Protein AF-A0AAI9EE87-F1 (afdb_monomer_lite)

Secondary structure (DSSP, 8-state):
---EEEEE-SSS-EEEEE--S-THHHH-HHHHTTTT------TTHHHHS-EEEEEE-TT--SSTHHHH--HHHHHHHHHHHHHHHHHHHHHHHHHHHHHHHHHHTS-HHHHHHTTTSHHHHHHHHHTSS----TTT-TTHHHHHHHHHHHHHHHHHHT-TT----HHHHHHHHHHHHHHHHHHHHHHHHHHHHHHHHHHHHTTHHHHHHHHHHHHHHHHHHHHHHHHHHHHHHHHHHHHHHHHHHHHHHHHTTT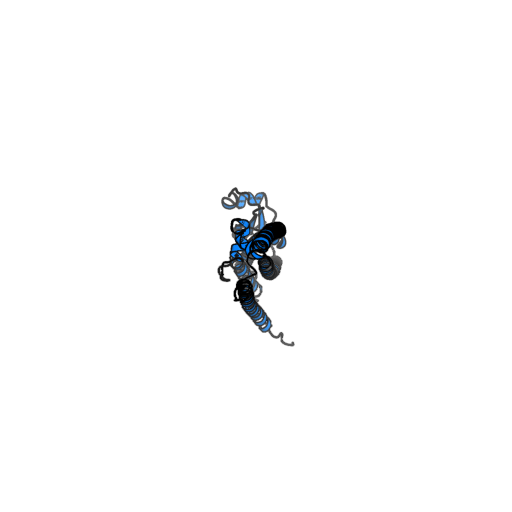TTS-----------------HHHHHHHHHHHHHHHHHHHHHHHHHHHHHHHHHTT-------

Radius of gyration: 35.98 Å; chains: 1; bounding box: 96×26×119 Å

Structure (mmCIF, N/CA/C/O backbone):
data_AF-A0AAI9EE87-F1
#
_entry.id   AF-A0AAI9EE87-F1
#
loop_
_atom_site.group_PDB
_atom_site.id
_atom_site.type_symbol
_atom_site.label_atom_id
_atom_site.label_alt_id
_atom_site.label_comp_id
_atom_site.label_asym_id
_atom_site.label_entity_id
_atom_site.label_seq_id
_atom_site.pdbx_PDB_ins_code
_atom_site.Cartn_x
_atom_site.Cartn_y
_atom_site.Cartn_z
_atom_site.occupancy
_atom_site.B_iso_or_equiv
_atom_site.auth_seq_id
_atom_site.auth_comp_id
_atom_site.auth_asym_id
_atom_site.auth_atom_id
_atom_site.pdbx_PDB_model_num
ATOM 1 N N . MET A 1 1 ? -14.639 2.680 -6.208 1.00 59.41 1 MET A N 1
ATOM 2 C C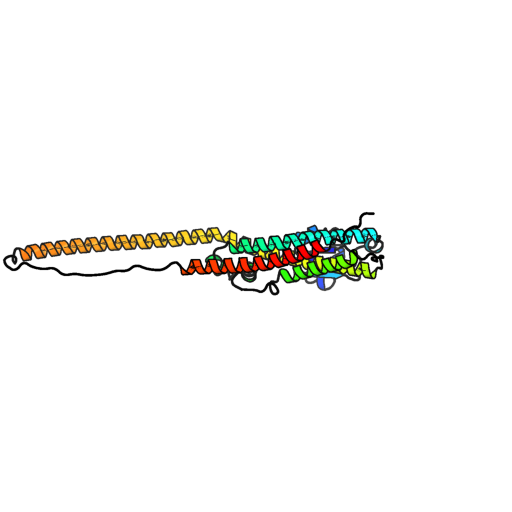A . MET A 1 1 ? -13.329 2.635 -5.518 1.00 59.41 1 MET A CA 1
ATOM 3 C C . MET A 1 1 ? -12.461 1.837 -6.434 1.00 59.41 1 MET A C 1
ATOM 5 O O . MET A 1 1 ? -12.618 0.624 -6.511 1.00 59.41 1 MET A O 1
ATOM 9 N N . ASP A 1 2 ? -11.734 2.569 -7.250 1.00 74.19 2 ASP A N 1
ATOM 10 C CA . ASP A 1 2 ? -11.667 2.199 -8.653 1.00 74.19 2 ASP A CA 1
ATOM 11 C C . ASP A 1 2 ? -10.440 1.317 -8.829 1.00 74.19 2 ASP A C 1
ATOM 13 O O . ASP A 1 2 ? -9.387 1.578 -8.243 1.00 74.19 2 ASP A O 1
ATOM 17 N N . SER A 1 3 ? -10.637 0.183 -9.491 1.00 84.00 3 SER A N 1
ATOM 18 C CA . SER A 1 3 ? -9.599 -0.826 -9.629 1.00 84.00 3 SER A CA 1
ATOM 19 C C . SER A 1 3 ? -8.769 -0.502 -10.865 1.00 84.00 3 SER A C 1
ATOM 21 O O . SER A 1 3 ? -9.293 -0.013 -11.864 1.00 84.00 3 SER A O 1
ATOM 23 N N . TYR A 1 4 ? -7.465 -0.751 -10.786 1.00 88.56 4 TYR A N 1
ATOM 24 C CA . TYR A 1 4 ? -6.513 -0.402 -11.834 1.00 88.56 4 TYR A CA 1
ATOM 25 C C . TYR A 1 4 ? -5.553 -1.564 -12.103 1.00 88.56 4 TYR A C 1
ATOM 27 O O . TYR A 1 4 ? -5.061 -2.212 -11.174 1.00 88.56 4 TYR A O 1
ATOM 35 N N . ALA A 1 5 ? -5.221 -1.786 -13.371 1.00 89.69 5 ALA A N 1
ATOM 36 C CA . ALA A 1 5 ? -4.143 -2.665 -13.797 1.00 89.69 5 ALA A CA 1
ATOM 37 C C . ALA A 1 5 ? -2.897 -1.833 -14.115 1.00 89.69 5 ALA A C 1
ATOM 39 O O . ALA A 1 5 ? -2.945 -0.885 -14.899 1.00 89.69 5 ALA A O 1
ATOM 40 N N . LEU A 1 6 ? -1.758 -2.221 -13.542 1.00 91.44 6 LEU A N 1
ATOM 41 C CA . LEU A 1 6 ? -0.460 -1.760 -14.019 1.00 91.44 6 LEU A CA 1
ATOM 42 C C . LEU A 1 6 ? -0.081 -2.575 -15.259 1.00 91.44 6 LEU A C 1
ATOM 44 O O . LEU A 1 6 ? 0.056 -3.794 -15.155 1.00 91.44 6 LEU A O 1
ATOM 48 N N . VAL A 1 7 ? 0.184 -1.924 -16.390 1.00 90.69 7 VAL A N 1
ATOM 49 C CA . VAL A 1 7 ? 0.753 -2.573 -17.579 1.00 90.69 7 VAL A CA 1
ATOM 50 C C . VAL A 1 7 ? 2.173 -2.058 -17.803 1.00 90.69 7 VAL A C 1
ATOM 52 O O . VAL A 1 7 ? 2.382 -0.871 -18.044 1.00 90.69 7 VAL A O 1
ATOM 55 N N . THR A 1 8 ? 3.174 -2.939 -17.705 1.00 91.19 8 THR A N 1
ATOM 56 C CA . THR A 1 8 ? 4.592 -2.583 -17.908 1.00 91.19 8 THR A CA 1
ATOM 57 C C . THR A 1 8 ? 5.157 -3.203 -19.177 1.00 91.19 8 THR A C 1
ATOM 59 O O . THR A 1 8 ? 5.019 -4.410 -19.383 1.00 91.19 8 THR A O 1
ATOM 62 N N . TYR A 1 9 ? 5.865 -2.397 -19.963 1.00 88.69 9 TYR A N 1
ATOM 63 C CA . TYR A 1 9 ? 6.490 -2.786 -21.228 1.00 88.69 9 TYR A CA 1
ATOM 64 C C . TYR A 1 9 ? 7.897 -3.386 -21.044 1.00 88.69 9 TYR A C 1
ATOM 66 O O . TYR A 1 9 ? 8.428 -3.464 -19.932 1.00 88.69 9 TYR A O 1
ATOM 74 N N . ARG A 1 10 ? 8.547 -3.742 -22.159 1.00 87.31 10 ARG A N 1
ATOM 75 C CA . ARG A 1 10 ? 9.971 -4.127 -22.235 1.00 87.31 10 ARG A CA 1
ATOM 76 C C . ARG A 1 10 ? 10.945 -3.020 -21.793 1.00 87.31 10 ARG A C 1
ATOM 78 O O . ARG A 1 10 ? 12.084 -3.294 -21.421 1.00 87.31 10 ARG A O 1
ATOM 85 N N . CYS A 1 11 ? 10.504 -1.767 -21.853 1.00 87.81 11 CYS A N 1
ATOM 86 C CA . CYS A 1 11 ? 11.250 -0.546 -21.537 1.00 87.81 11 CYS A CA 1
ATOM 87 C C . CYS A 1 11 ? 10.831 0.073 -20.186 1.00 87.81 11 CYS A C 1
ATOM 89 O O . CYS A 1 11 ? 9.986 -0.454 -19.464 1.00 87.81 11 CYS A O 1
ATOM 91 N N . SER A 1 12 ? 11.430 1.214 -19.822 1.00 86.56 12 SER A N 1
ATOM 92 C CA . SER A 1 12 ? 11.183 1.906 -18.545 1.00 86.56 12 SER A CA 1
ATOM 93 C C . SER A 1 12 ? 9.813 2.586 -18.420 1.00 86.56 12 SER A C 1
ATOM 95 O O . SER A 1 12 ? 9.537 3.172 -17.371 1.00 86.56 12 SER A O 1
ATOM 97 N N . HIS A 1 13 ? 8.970 2.526 -19.448 1.00 88.38 13 HIS A N 1
ATOM 98 C CA . HIS A 1 13 ? 7.619 3.089 -19.461 1.00 88.38 13 HIS A CA 1
ATOM 99 C C . HIS A 1 13 ? 6.562 2.063 -19.021 1.00 88.38 13 HIS A C 1
ATOM 101 O O . HIS A 1 13 ? 6.804 0.852 -19.013 1.00 88.38 13 HIS A O 1
ATOM 107 N N . PHE A 1 14 ? 5.394 2.562 -18.634 1.00 90.44 14 PHE A N 1
ATOM 108 C CA . PHE A 1 14 ? 4.240 1.790 -18.183 1.00 90.44 14 PHE A CA 1
ATOM 109 C C . PHE A 1 14 ? 2.975 2.638 -18.340 1.00 90.44 14 PHE A C 1
ATOM 111 O O . PHE A 1 14 ? 3.072 3.845 -18.546 1.00 90.44 14 PHE A O 1
ATOM 118 N N . VAL A 1 15 ? 1.809 2.011 -18.213 1.00 90.50 15 VAL A N 1
ATOM 119 C CA . VAL A 1 15 ? 0.517 2.701 -18.150 1.00 90.50 15 VAL A CA 1
ATOM 120 C C . VAL A 1 15 ? -0.347 2.096 -17.042 1.00 90.50 15 VAL A C 1
ATOM 122 O O . VAL A 1 15 ? -0.207 0.915 -16.708 1.00 90.50 15 VAL A O 1
ATOM 125 N N . ILE A 1 16 ? -1.204 2.914 -16.434 1.00 89.00 16 ILE A N 1
ATOM 126 C CA . ILE A 1 16 ? -2.189 2.494 -15.433 1.00 89.00 16 ILE A CA 1
ATOM 127 C C . ILE A 1 16 ? -3.579 2.566 -16.070 1.00 89.00 16 ILE A C 1
ATOM 129 O O . ILE A 1 16 ? -4.102 3.651 -16.314 1.00 89.00 16 ILE A O 1
ATOM 133 N N . VAL A 1 17 ? -4.175 1.403 -16.325 1.00 87.31 17 VAL A N 1
ATOM 134 C CA . VAL A 1 17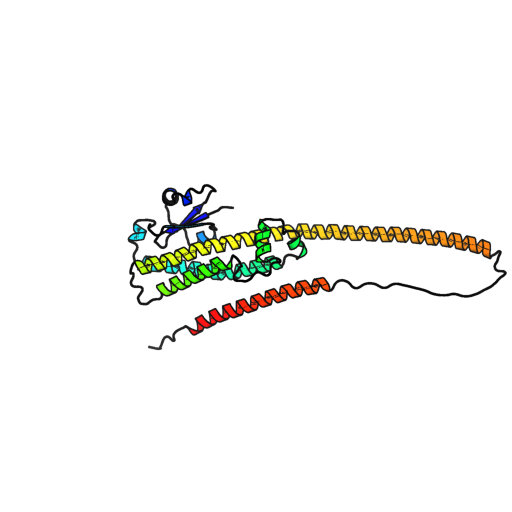 ? -5.471 1.271 -17.009 1.00 87.31 17 VAL A CA 1
ATOM 135 C C . VAL A 1 17 ? -6.565 0.982 -15.973 1.00 87.31 17 VAL A C 1
ATOM 137 O O . VAL A 1 17 ? -6.340 0.128 -15.110 1.00 87.31 17 VAL A O 1
ATOM 140 N N . PRO A 1 18 ? -7.736 1.646 -16.008 1.00 86.62 18 PRO A N 1
ATOM 141 C CA . PRO A 1 18 ? -8.886 1.241 -15.202 1.00 86.62 18 PRO A CA 1
ATOM 142 C C . PRO A 1 18 ? -9.297 -0.202 -15.521 1.00 86.62 18 PRO A C 1
ATOM 144 O O . PRO A 1 18 ? -9.370 -0.591 -16.683 1.00 86.62 18 PRO A O 1
ATOM 147 N N . THR A 1 19 ? -9.576 -1.001 -14.495 1.00 81.69 19 THR A N 1
ATOM 148 C CA . THR A 1 19 ? -10.235 -2.301 -14.655 1.00 81.69 19 THR A CA 1
ATOM 149 C C . THR A 1 19 ? -11.693 -2.146 -14.241 1.00 81.69 19 THR A C 1
ATOM 151 O O . THR A 1 19 ? -11.999 -2.164 -13.043 1.00 81.69 19 THR A O 1
ATOM 154 N N . ASP A 1 20 ? -12.580 -2.028 -15.221 1.00 69.94 20 ASP A N 1
ATOM 155 C CA . ASP A 1 20 ? -13.967 -2.451 -15.037 1.00 69.94 20 ASP A CA 1
ATOM 156 C C . ASP A 1 20 ? -14.007 -3.984 -14.845 1.00 69.94 20 ASP A C 1
ATOM 158 O O . ASP A 1 20 ? -13.036 -4.676 -15.163 1.00 69.94 20 ASP A O 1
ATOM 162 N N . ASP A 1 21 ? -15.107 -4.536 -14.320 1.00 53.53 21 ASP A N 1
ATOM 163 C CA . ASP A 1 21 ? -15.211 -5.972 -13.974 1.00 53.53 21 ASP A CA 1
ATOM 164 C C . ASP A 1 21 ? -15.135 -6.933 -15.192 1.00 53.53 21 ASP A C 1
ATOM 166 O O . ASP A 1 21 ? -15.037 -8.153 -15.030 1.00 53.53 21 ASP A O 1
ATOM 170 N N . ASP A 1 22 ? -15.133 -6.406 -16.421 1.00 54.62 22 ASP A N 1
ATOM 171 C CA . ASP A 1 22 ? -14.925 -7.175 -17.649 1.00 54.62 22 ASP A CA 1
ATOM 172 C C . ASP A 1 22 ? -13.447 -7.581 -17.829 1.00 54.62 22 ASP A C 1
ATOM 174 O O . ASP A 1 22 ? -12.586 -6.760 -18.149 1.00 54.62 22 ASP A O 1
ATOM 178 N N . ASN A 1 23 ? -13.160 -8.887 -17.766 1.00 57.72 23 ASN A N 1
ATOM 179 C CA . ASN A 1 23 ? -11.816 -9.491 -17.889 1.00 57.72 23 ASN A CA 1
ATOM 180 C C . ASN A 1 23 ? -11.088 -9.294 -19.247 1.00 57.72 23 ASN A C 1
ATOM 182 O O . ASN A 1 23 ? -10.052 -9.916 -19.488 1.00 57.72 23 ASN A O 1
ATOM 186 N N . LYS A 1 24 ? -11.564 -8.403 -20.124 1.00 63.38 24 LYS A N 1
ATOM 187 C CA . LYS A 1 24 ? -11.024 -8.107 -21.468 1.00 63.38 24 LYS A CA 1
ATOM 188 C C . LYS A 1 24 ? -9.520 -7.773 -21.461 1.00 63.38 24 LYS A C 1
ATOM 190 O O . LYS A 1 24 ? -8.811 -8.102 -22.410 1.00 63.38 24 LYS A O 1
ATOM 195 N N . LEU A 1 25 ? -9.020 -7.178 -20.370 1.00 66.62 25 LEU A N 1
ATOM 196 C CA . LEU A 1 25 ? -7.592 -6.894 -20.140 1.00 66.62 25 LEU A CA 1
ATOM 197 C C . LEU A 1 25 ? -6.700 -8.142 -20.041 1.00 66.62 25 LEU A C 1
ATOM 199 O O . LEU A 1 25 ? -5.500 -8.028 -20.273 1.00 66.62 25 LEU A O 1
ATOM 203 N N . LEU A 1 26 ? -7.256 -9.308 -19.702 1.00 65.31 26 LEU A N 1
ATOM 204 C CA . LEU A 1 26 ? -6.528 -10.579 -19.630 1.00 65.31 26 LEU A CA 1
ATOM 205 C C . LEU A 1 26 ? -6.605 -11.372 -20.944 1.00 65.31 26 LEU A C 1
ATOM 207 O O . LEU A 1 26 ? -5.687 -12.132 -21.241 1.00 65.31 26 LEU A O 1
ATOM 211 N N . GLU A 1 27 ? -7.667 -11.184 -21.732 1.00 70.19 27 GLU A N 1
ATOM 212 C CA . GLU A 1 27 ? -7.870 -11.873 -23.015 1.00 70.19 27 GLU A CA 1
ATOM 213 C C . GLU A 1 27 ? -7.028 -11.270 -24.148 1.00 70.19 27 GLU A C 1
ATOM 215 O O . GLU A 1 27 ? -6.417 -12.006 -24.921 1.00 70.19 27 GLU A O 1
ATOM 220 N N . ASP A 1 28 ? -6.963 -9.936 -24.248 1.00 72.62 28 ASP A N 1
ATOM 221 C CA . ASP A 1 28 ? -6.045 -9.256 -25.169 1.00 72.62 28 ASP A CA 1
ATOM 222 C C . ASP A 1 28 ? -5.606 -7.875 -24.638 1.00 72.62 28 ASP A C 1
ATOM 224 O O . ASP A 1 28 ? -6.208 -6.845 -24.975 1.00 72.62 28 ASP A O 1
ATOM 228 N N . PRO A 1 29 ? -4.497 -7.818 -23.873 1.00 68.12 29 PRO A N 1
ATOM 229 C CA . PRO A 1 29 ? -3.900 -6.558 -23.439 1.00 68.12 29 PRO A CA 1
ATOM 230 C C . PRO A 1 29 ? -3.554 -5.613 -24.602 1.00 68.12 29 PRO A C 1
ATOM 232 O O . PRO A 1 29 ? -3.501 -4.399 -24.424 1.00 68.12 29 PRO A O 1
ATOM 235 N N . THR A 1 30 ? -3.283 -6.134 -25.804 1.00 69.12 30 THR A N 1
ATOM 236 C CA . THR A 1 30 ? -2.772 -5.336 -26.928 1.00 69.12 30 THR A CA 1
ATOM 237 C C . THR A 1 30 ? -3.854 -4.537 -27.648 1.00 69.12 30 THR A C 1
ATOM 239 O O . THR A 1 30 ? -3.520 -3.521 -28.266 1.00 69.12 30 THR A O 1
ATOM 242 N N . LYS A 1 31 ? -5.127 -4.951 -27.538 1.00 67.00 31 LYS A N 1
ATOM 243 C CA . LYS A 1 31 ? -6.287 -4.183 -28.020 1.00 67.00 31 LYS A CA 1
ATOM 244 C C . LYS A 1 31 ? -6.516 -2.934 -27.172 1.00 67.00 31 LYS A C 1
ATOM 246 O O . LYS A 1 31 ? -6.523 -1.841 -27.721 1.00 67.00 31 LYS A O 1
ATOM 251 N N . ILE A 1 32 ? -6.628 -3.090 -25.852 1.00 65.50 32 ILE A N 1
ATOM 252 C CA . ILE A 1 32 ? -6.977 -1.996 -24.923 1.00 65.50 32 ILE A CA 1
ATOM 253 C C . ILE A 1 32 ? -5.872 -0.925 -24.862 1.00 65.50 32 ILE A C 1
ATOM 255 O O . ILE A 1 32 ? -6.148 0.264 -24.730 1.00 65.50 32 ILE A O 1
ATOM 259 N N . LEU A 1 33 ? -4.611 -1.307 -25.083 1.00 67.06 33 LEU A N 1
ATOM 260 C CA . LEU A 1 33 ? -3.501 -0.358 -25.237 1.00 67.06 33 LEU A CA 1
ATOM 261 C C . LEU A 1 33 ? -3.545 0.506 -26.515 1.00 67.06 33 LEU A C 1
ATOM 263 O O . LEU A 1 33 ? -2.635 1.306 -26.725 1.00 67.06 33 LEU A O 1
ATOM 267 N N . LYS A 1 34 ? -4.554 0.365 -27.383 1.00 65.19 34 LYS A N 1
ATOM 268 C CA . LYS A 1 34 ? -4.826 1.360 -28.435 1.00 65.19 34 LYS A CA 1
ATOM 269 C C . LYS A 1 34 ? -5.558 2.583 -27.887 1.00 65.19 34 LYS A C 1
ATOM 271 O O . LYS A 1 34 ? -5.302 3.684 -28.356 1.00 65.19 34 LYS A O 1
ATOM 276 N N . ASP A 1 35 ? -6.415 2.380 -26.890 1.00 63.69 35 ASP A N 1
ATOM 277 C CA . ASP A 1 35 ? -7.251 3.427 -26.295 1.00 63.69 35 ASP A CA 1
ATOM 278 C C . ASP A 1 35 ? -6.502 4.157 -25.162 1.00 63.69 35 ASP A C 1
ATOM 280 O O . ASP A 1 35 ? -6.707 5.344 -24.925 1.00 63.69 35 ASP A O 1
ATOM 284 N N . TYR A 1 36 ? -5.558 3.459 -24.517 1.00 64.50 36 TYR A N 1
ATOM 285 C CA . TYR A 1 36 ? -4.628 3.984 -23.507 1.00 64.50 36 TYR A CA 1
ATOM 286 C C . TYR A 1 36 ? -3.187 4.032 -24.047 1.00 64.50 36 TYR A C 1
ATOM 288 O O . TYR A 1 36 ? -2.261 3.493 -23.439 1.00 64.50 36 TYR A O 1
ATOM 296 N N . SER A 1 37 ? -3.003 4.602 -25.243 1.00 57.44 37 SER A N 1
ATOM 297 C CA . SER A 1 37 ? -1.744 4.489 -25.991 1.00 57.44 37 SER A CA 1
ATOM 298 C C . SER A 1 37 ? -0.589 5.340 -25.456 1.00 57.44 37 SER A C 1
ATOM 300 O O . SER A 1 37 ? 0.564 4.989 -25.705 1.00 57.44 37 SER A O 1
ATOM 302 N N . SER A 1 38 ? -0.858 6.450 -24.756 1.00 65.06 38 SER A N 1
ATOM 303 C CA . SER A 1 38 ? 0.211 7.318 -24.251 1.00 65.06 38 SER A CA 1
ATOM 304 C C . SER A 1 38 ? 0.826 6.771 -22.961 1.00 65.06 38 SER A C 1
ATOM 306 O O . SER A 1 38 ? 0.154 6.237 -22.079 1.00 65.06 38 SER A O 1
ATOM 308 N N . CYS A 1 39 ? 2.150 6.875 -22.863 1.00 68.56 39 CYS A N 1
ATOM 309 C CA . CYS A 1 39 ? 2.937 6.312 -21.766 1.00 68.56 39 CYS A CA 1
ATOM 310 C C . CYS A 1 39 ? 3.372 7.376 -20.745 1.00 68.56 39 CYS A C 1
ATOM 312 O O . CYS A 1 39 ? 4.444 7.270 -20.145 1.00 68.56 39 CYS A O 1
ATOM 314 N N . ASP A 1 40 ? 2.530 8.393 -20.551 1.00 67.44 40 ASP A N 1
ATOM 315 C CA . ASP A 1 40 ? 2.830 9.604 -19.776 1.00 67.44 40 ASP A CA 1
ATOM 316 C C . ASP A 1 40 ? 2.849 9.385 -18.252 1.00 67.44 40 ASP A C 1
ATOM 318 O O . ASP A 1 40 ? 3.157 10.311 -17.501 1.00 67.44 40 ASP A O 1
ATOM 322 N N . ASN A 1 41 ? 2.511 8.181 -17.766 1.00 80.44 41 ASN A N 1
ATOM 323 C CA . ASN A 1 41 ? 2.385 7.939 -16.331 1.00 80.44 41 ASN A CA 1
ATOM 324 C C . ASN A 1 41 ? 3.722 8.079 -15.585 1.00 80.44 41 ASN A C 1
ATOM 326 O O . ASN A 1 41 ? 4.733 7.421 -15.854 1.00 80.44 41 ASN A O 1
ATOM 330 N N . THR A 1 42 ? 3.668 8.934 -14.573 1.00 84.12 42 THR A N 1
ATOM 331 C CA . THR A 1 42 ? 4.741 9.272 -13.645 1.00 84.12 42 THR A CA 1
ATOM 332 C C . THR A 1 42 ? 4.874 8.217 -12.546 1.00 84.12 42 THR A C 1
ATOM 334 O O . THR A 1 42 ? 3.988 7.391 -12.336 1.00 84.12 42 THR A O 1
ATOM 337 N N . VAL A 1 43 ? 5.982 8.222 -11.797 1.00 83.75 43 VAL A N 1
ATOM 338 C CA . VAL A 1 43 ? 6.131 7.314 -10.639 1.00 83.75 43 VAL A CA 1
ATOM 339 C C . VAL A 1 43 ? 5.108 7.660 -9.546 1.00 83.75 43 VAL A C 1
ATOM 341 O O . VAL A 1 43 ? 4.702 6.795 -8.777 1.00 83.75 43 VAL A O 1
ATOM 344 N N . GLU A 1 44 ? 4.654 8.906 -9.544 1.00 86.88 44 GLU A N 1
ATOM 345 C CA . GLU A 1 44 ? 3.663 9.502 -8.668 1.00 86.88 44 GLU A CA 1
ATOM 346 C C . GLU A 1 44 ? 2.242 8.972 -8.959 1.00 86.88 44 GLU A C 1
ATOM 348 O O . GLU A 1 44 ? 1.548 8.589 -8.016 1.00 86.88 44 GLU A O 1
ATOM 353 N N . ASP A 1 45 ? 1.854 8.794 -10.234 1.00 88.88 45 ASP A N 1
ATOM 354 C CA . ASP A 1 45 ? 0.585 8.145 -10.633 1.00 88.88 45 ASP A CA 1
ATOM 355 C C . ASP A 1 45 ? 0.381 6.780 -9.951 1.00 88.88 45 ASP A C 1
ATOM 357 O O . ASP A 1 45 ? -0.733 6.425 -9.565 1.00 88.88 45 ASP A O 1
ATOM 361 N N . LEU A 1 46 ? 1.462 6.010 -9.789 1.00 86.94 46 LEU A N 1
ATOM 362 C CA . LEU A 1 46 ? 1.452 4.676 -9.178 1.00 86.94 46 LEU A CA 1
ATOM 363 C C . LEU A 1 46 ? 1.188 4.711 -7.661 1.00 86.94 46 LEU A C 1
ATOM 365 O O . LEU A 1 46 ? 0.790 3.699 -7.081 1.00 86.94 46 LEU A O 1
ATOM 369 N N . PHE A 1 47 ? 1.404 5.857 -7.011 1.00 88.38 47 PHE A N 1
ATOM 370 C CA . PHE A 1 47 ? 1.065 6.073 -5.602 1.00 88.38 47 PHE A CA 1
ATOM 371 C C . PHE A 1 47 ? -0.377 6.572 -5.427 1.00 88.38 47 PHE A C 1
ATOM 373 O O . PHE A 1 47 ? -0.993 6.312 -4.393 1.00 88.38 47 PHE A O 1
ATOM 380 N N . GLU A 1 48 ? -0.921 7.260 -6.433 1.00 88.00 48 GLU A N 1
ATOM 381 C CA . GLU A 1 48 ? -2.290 7.787 -6.427 1.00 88.00 48 GLU A CA 1
ATOM 382 C C . GLU A 1 48 ? -3.334 6.750 -6.871 1.00 88.00 48 GLU A C 1
ATOM 384 O O . GLU A 1 48 ? -4.426 6.701 -6.303 1.00 88.00 48 GLU A O 1
ATOM 389 N N . LYS A 1 49 ? -2.999 5.899 -7.852 1.00 88.12 49 LYS A N 1
ATOM 390 C CA . LYS A 1 49 ? -3.897 4.916 -8.486 1.00 88.12 49 LYS A CA 1
ATOM 391 C C . LYS A 1 49 ? -3.516 3.489 -8.050 1.00 88.12 49 LYS A C 1
ATOM 393 O O . LYS A 1 49 ? -2.591 2.903 -8.616 1.00 88.12 49 LYS A O 1
ATOM 398 N N . PRO A 1 50 ? -4.178 2.902 -7.031 1.00 84.12 50 PRO A N 1
ATOM 399 C CA . PRO A 1 50 ? -3.727 1.654 -6.416 1.00 84.12 50 PRO A CA 1
ATOM 400 C C . PRO A 1 50 ? -4.053 0.465 -7.315 1.00 84.12 50 PRO A C 1
ATOM 402 O O . PRO A 1 50 ? -5.224 0.199 -7.589 1.00 84.12 50 PRO A O 1
ATOM 405 N N . THR A 1 51 ? -3.036 -0.275 -7.752 1.00 89.12 51 THR A N 1
ATOM 406 C CA . THR A 1 51 ? -3.251 -1.353 -8.721 1.00 89.12 51 THR A CA 1
ATOM 407 C C . THR A 1 51 ? -3.564 -2.696 -8.060 1.00 89.12 51 THR A C 1
ATOM 409 O O . THR A 1 51 ? -2.978 -3.100 -7.050 1.00 89.12 51 THR A O 1
ATOM 412 N N . THR A 1 52 ? -4.539 -3.399 -8.632 1.00 86.31 52 THR A N 1
ATOM 413 C CA . THR A 1 52 ? -4.967 -4.746 -8.228 1.00 86.31 52 THR A CA 1
ATOM 414 C C . THR A 1 52 ? -4.253 -5.826 -9.038 1.00 86.31 52 THR A C 1
ATOM 416 O O . THR A 1 52 ? -3.995 -6.907 -8.510 1.00 86.31 52 THR A O 1
ATOM 419 N N . GLN A 1 53 ? -3.882 -5.518 -10.285 1.00 88.12 53 GLN A N 1
ATOM 420 C CA . GLN A 1 53 ? -3.214 -6.423 -11.224 1.00 88.12 53 GLN A CA 1
ATOM 421 C C . GLN A 1 53 ? -1.903 -5.824 -11.763 1.00 88.12 53 GLN A C 1
ATOM 423 O O . GLN A 1 53 ? -1.744 -4.602 -11.836 1.00 88.12 53 GLN A O 1
ATOM 428 N N . HIS A 1 54 ? -0.971 -6.689 -12.182 1.00 90.38 54 HIS A N 1
ATOM 429 C CA . HIS A 1 54 ? 0.253 -6.307 -12.899 1.00 90.38 54 HIS A CA 1
ATOM 430 C C . HIS A 1 54 ? 0.445 -7.193 -14.134 1.00 90.38 54 HIS A C 1
ATOM 432 O O . HIS A 1 54 ? 0.744 -8.379 -14.016 1.00 90.38 54 HIS A O 1
ATOM 438 N N . ILE A 1 55 ? 0.296 -6.596 -15.315 1.00 89.69 55 ILE A N 1
ATOM 439 C CA . ILE A 1 55 ? 0.478 -7.227 -16.623 1.00 89.69 55 ILE A CA 1
ATOM 440 C C . ILE A 1 55 ? 1.875 -6.859 -17.148 1.00 89.69 55 ILE A C 1
ATOM 442 O O . ILE A 1 55 ? 2.239 -5.681 -17.219 1.00 89.69 55 ILE A O 1
ATOM 446 N N . LYS A 1 56 ? 2.676 -7.866 -17.518 1.00 89.56 56 LYS A N 1
ATOM 447 C CA . LYS A 1 56 ? 4.020 -7.690 -18.093 1.00 89.56 56 LYS A CA 1
ATOM 448 C C . LYS A 1 56 ? 3.986 -7.967 -19.598 1.00 89.56 56 LYS A C 1
ATOM 450 O O . LYS A 1 56 ? 3.778 -9.105 -19.999 1.00 89.56 56 LYS A O 1
ATOM 455 N N . LEU A 1 57 ? 4.254 -6.954 -20.418 1.00 87.44 57 LEU A N 1
ATOM 456 C CA . LEU A 1 57 ? 4.441 -7.089 -21.865 1.00 87.44 57 LEU A CA 1
ATOM 457 C C . LEU A 1 57 ? 5.941 -7.076 -22.180 1.00 87.44 57 LEU A C 1
ATOM 459 O O . LEU A 1 57 ? 6.499 -6.063 -22.602 1.00 87.44 57 LEU A O 1
ATOM 463 N N . THR A 1 58 ? 6.604 -8.205 -21.919 1.00 78.94 58 THR A N 1
ATOM 464 C CA . THR A 1 58 ? 8.069 -8.362 -22.022 1.00 78.94 58 THR A CA 1
ATOM 465 C C . THR A 1 58 ? 8.618 -8.161 -23.427 1.00 78.94 58 THR A C 1
ATOM 467 O O . THR A 1 58 ? 9.777 -7.781 -23.580 1.00 78.94 58 THR A O 1
ATOM 470 N N . ASP A 1 59 ? 7.786 -8.390 -24.440 1.00 81.44 59 ASP A N 1
ATOM 471 C CA . ASP A 1 59 ? 8.233 -8.527 -25.826 1.00 81.44 59 ASP A CA 1
ATOM 472 C C . ASP A 1 59 ? 7.948 -7.261 -26.649 1.00 81.44 59 ASP A C 1
ATOM 474 O O . ASP A 1 59 ? 8.454 -7.114 -27.760 1.00 81.44 59 ASP A O 1
ATOM 478 N N . ARG A 1 60 ? 7.183 -6.313 -26.083 1.00 79.62 60 ARG A N 1
ATOM 479 C CA . ARG A 1 60 ? 6.703 -5.094 -26.745 1.00 79.62 60 ARG A CA 1
ATOM 480 C C . ARG A 1 60 ? 7.276 -3.826 -26.102 1.00 79.62 60 ARG A C 1
ATOM 482 O O . ARG A 1 60 ? 7.245 -3.649 -24.883 1.00 79.62 60 ARG A O 1
ATOM 489 N N . TYR A 1 61 ? 7.755 -2.919 -26.949 1.00 80.06 61 TYR A N 1
ATOM 490 C CA . TYR A 1 61 ? 8.036 -1.523 -26.607 1.00 80.06 61 TYR A CA 1
ATOM 491 C C . TYR A 1 61 ? 6.750 -0.681 -26.671 1.00 80.06 61 TYR A C 1
ATOM 493 O O . TYR A 1 61 ? 5.819 -1.029 -27.396 1.00 80.06 61 TYR A O 1
ATOM 501 N N . CYS A 1 62 ? 6.701 0.422 -25.921 1.00 79.12 62 CYS A N 1
ATOM 502 C CA . CYS A 1 62 ? 5.594 1.385 -25.977 1.00 79.12 62 CYS A CA 1
ATOM 503 C C . CYS A 1 62 ? 5.402 1.959 -27.385 1.00 79.12 62 CYS A C 1
ATOM 505 O O . CYS A 1 62 ? 4.362 1.781 -28.016 1.00 79.12 62 CYS A O 1
ATOM 507 N N . GLU A 1 63 ? 6.460 2.597 -27.868 1.00 80.19 63 GLU A N 1
ATOM 508 C CA . GLU A 1 63 ? 6.551 3.363 -29.105 1.00 80.19 63 GLU A CA 1
ATOM 509 C C . GLU A 1 63 ? 7.869 2.987 -29.807 1.00 80.19 63 GLU A C 1
ATOM 511 O O . GLU A 1 63 ? 8.793 2.512 -29.135 1.00 80.19 63 GLU A O 1
ATOM 516 N N . PRO A 1 64 ? 8.028 3.240 -31.118 1.00 79.12 64 PRO A N 1
ATOM 517 C CA . PRO A 1 64 ? 9.299 3.013 -31.815 1.00 79.12 64 PRO A CA 1
ATOM 518 C C . PRO A 1 64 ? 10.481 3.785 -31.197 1.00 79.12 64 PRO A C 1
ATOM 520 O O . PRO A 1 64 ? 11.596 3.271 -31.123 1.00 79.12 64 PRO A O 1
ATOM 523 N N . GLU A 1 65 ? 10.240 4.988 -30.661 1.00 80.38 65 GLU A N 1
ATOM 524 C CA . GLU A 1 65 ? 11.259 5.766 -29.937 1.00 80.38 65 GLU A CA 1
ATOM 525 C C . GLU A 1 65 ? 11.747 5.079 -28.652 1.00 80.38 65 GLU A C 1
ATOM 527 O O . GLU A 1 65 ? 12.887 5.279 -28.223 1.00 80.38 65 GLU A O 1
ATOM 532 N N . CYS A 1 66 ? 10.924 4.217 -28.046 1.00 81.94 66 CYS A N 1
ATOM 533 C CA . CYS A 1 66 ? 11.315 3.422 -26.886 1.00 81.94 66 CYS A CA 1
ATOM 534 C C . CYS A 1 66 ? 12.374 2.352 -27.241 1.00 81.94 66 CYS A C 1
ATOM 536 O O . CYS A 1 66 ? 13.067 1.877 -26.340 1.00 81.94 66 CYS A O 1
ATOM 538 N N . GLU A 1 67 ? 12.514 1.981 -28.522 1.00 79.31 67 GLU A N 1
ATOM 539 C CA . GLU A 1 67 ? 13.530 1.043 -29.025 1.00 79.31 67 GLU A CA 1
ATOM 540 C C . GLU A 1 67 ? 14.813 1.761 -29.482 1.00 79.31 67 GLU A C 1
ATOM 542 O O . GLU A 1 67 ? 15.913 1.295 -29.184 1.00 79.31 67 GLU A O 1
ATOM 547 N N . SER A 1 68 ? 14.697 2.933 -30.121 1.00 78.12 68 SER A N 1
ATOM 548 C CA . SER A 1 68 ? 15.844 3.762 -30.543 1.00 78.12 68 SER A CA 1
ATOM 549 C C . SER A 1 68 ? 16.427 4.660 -29.435 1.00 78.12 68 SER A C 1
ATOM 551 O O . SER A 1 68 ? 17.420 5.362 -29.651 1.00 78.12 68 SER A O 1
ATOM 553 N N . THR A 1 69 ? 15.842 4.642 -28.233 1.00 81.81 69 THR A N 1
ATOM 554 C CA . THR A 1 69 ? 16.276 5.450 -27.083 1.00 81.81 69 THR A CA 1
ATOM 555 C C . THR A 1 69 ? 17.744 5.196 -26.714 1.00 81.81 69 THR A C 1
ATOM 557 O O . THR A 1 69 ? 18.177 4.068 -26.480 1.00 81.81 69 THR A O 1
ATOM 560 N N . THR A 1 70 ? 18.524 6.277 -26.595 1.00 84.25 70 THR A N 1
ATOM 561 C CA . THR A 1 70 ? 19.957 6.184 -26.286 1.00 84.25 70 THR A CA 1
ATOM 562 C C . THR A 1 70 ? 20.215 5.579 -24.905 1.00 84.25 70 THR A C 1
ATOM 564 O O . THR A 1 70 ? 19.508 5.856 -23.931 1.00 84.25 70 THR A O 1
ATOM 567 N N . LEU A 1 71 ? 21.295 4.798 -24.796 1.00 83.31 71 LEU A N 1
ATOM 568 C CA . LEU A 1 71 ? 21.682 4.100 -23.567 1.00 83.31 71 LEU A CA 1
ATOM 569 C C . LEU A 1 71 ? 21.697 5.017 -22.334 1.00 83.31 71 LEU A C 1
ATOM 571 O O . LEU A 1 71 ? 21.181 4.649 -21.282 1.00 83.31 71 LEU A O 1
ATOM 575 N N . GLU A 1 72 ? 22.266 6.220 -22.442 1.00 85.19 72 GLU A N 1
ATOM 576 C CA . GLU A 1 72 ? 22.337 7.148 -21.308 1.00 85.19 72 GLU A CA 1
ATOM 577 C C . GLU A 1 72 ? 20.984 7.790 -20.957 1.00 85.19 72 GLU A C 1
ATOM 579 O O . GLU A 1 72 ? 20.778 8.129 -19.792 1.00 85.19 72 GLU A O 1
ATOM 584 N N . ARG A 1 73 ? 20.031 7.904 -21.898 1.00 87.12 73 ARG A N 1
ATOM 585 C CA . ARG A 1 73 ? 18.643 8.306 -21.594 1.00 87.12 73 ARG A CA 1
ATOM 586 C C . ARG A 1 73 ? 17.938 7.195 -20.806 1.00 87.12 73 ARG A C 1
ATOM 588 O O . ARG A 1 73 ? 17.473 7.457 -19.695 1.00 87.12 73 ARG A O 1
ATOM 595 N N . HIS A 1 74 ? 18.004 5.948 -21.284 1.00 85.19 74 HIS A N 1
ATOM 596 C CA . HIS A 1 74 ? 17.431 4.773 -20.602 1.00 85.19 74 HIS A CA 1
ATOM 597 C C . HIS A 1 74 ? 18.033 4.577 -19.196 1.00 85.19 74 HIS A C 1
ATOM 599 O O . HIS A 1 74 ? 17.308 4.381 -18.218 1.00 85.19 74 HIS A O 1
ATOM 605 N N . LYS A 1 75 ? 19.362 4.713 -19.046 1.00 86.75 75 LYS A N 1
ATOM 606 C CA . LYS A 1 75 ? 20.053 4.659 -17.741 1.00 86.75 75 LYS A CA 1
ATOM 607 C C . LYS A 1 75 ? 19.562 5.733 -16.765 1.00 86.75 75 LYS A C 1
ATOM 609 O O . LYS A 1 75 ? 19.419 5.439 -15.577 1.00 86.75 75 LYS A O 1
ATOM 614 N N . ARG A 1 76 ? 19.321 6.970 -17.224 1.00 88.38 76 ARG A N 1
ATOM 615 C CA . ARG A 1 76 ? 18.772 8.053 -16.382 1.00 88.38 76 ARG A CA 1
ATOM 616 C C . ARG A 1 76 ? 17.342 7.737 -15.945 1.00 88.38 76 ARG A C 1
ATOM 618 O O . ARG A 1 76 ? 17.058 7.837 -14.755 1.00 88.38 76 ARG A O 1
ATOM 625 N N . GLN A 1 77 ? 16.486 7.289 -16.866 1.00 88.25 77 GLN A N 1
ATOM 626 C CA . GLN A 1 77 ? 15.091 6.928 -16.578 1.00 88.25 77 GLN A CA 1
ATOM 627 C C . GLN A 1 77 ? 14.988 5.794 -15.543 1.00 88.25 77 GLN A C 1
ATOM 629 O O . GLN A 1 77 ? 14.264 5.934 -14.558 1.00 88.25 77 GLN A O 1
ATOM 634 N N . LEU A 1 78 ? 15.768 4.713 -15.690 1.00 89.69 78 LEU A N 1
ATOM 635 C CA . LEU A 1 78 ? 15.800 3.622 -14.702 1.00 89.69 78 LEU A CA 1
ATOM 636 C C . LEU A 1 78 ? 16.294 4.086 -13.324 1.00 89.69 78 LEU A C 1
ATOM 638 O O . LEU A 1 78 ? 15.711 3.707 -12.310 1.00 89.69 78 LEU A O 1
ATOM 642 N N . ARG A 1 79 ? 17.338 4.926 -13.270 1.00 89.88 79 ARG A N 1
ATOM 643 C CA . ARG A 1 79 ? 17.857 5.482 -12.007 1.00 89.88 79 ARG A CA 1
ATOM 644 C C . ARG A 1 79 ? 16.834 6.381 -11.312 1.00 89.88 79 ARG A C 1
ATOM 646 O O . ARG A 1 79 ? 16.667 6.257 -10.102 1.00 89.88 79 ARG A O 1
ATOM 653 N N . ALA A 1 80 ? 16.138 7.241 -12.058 1.00 89.81 80 ALA A N 1
ATOM 654 C CA . ALA A 1 80 ? 15.086 8.106 -11.525 1.00 89.81 80 ALA A CA 1
ATOM 655 C C . ALA A 1 80 ? 13.910 7.283 -10.969 1.00 89.81 80 ALA A C 1
ATOM 657 O O . ALA A 1 80 ? 13.521 7.473 -9.817 1.00 89.81 80 ALA A O 1
ATOM 658 N N . ALA A 1 81 ? 13.419 6.298 -11.731 1.00 90.62 81 ALA A N 1
ATOM 659 C CA . ALA A 1 81 ? 12.342 5.413 -11.289 1.00 90.62 81 ALA A CA 1
ATOM 660 C C . ALA A 1 81 ? 12.727 4.599 -10.039 1.00 90.62 81 ALA A C 1
ATOM 662 O O . ALA A 1 81 ? 11.968 4.545 -9.070 1.00 90.62 81 ALA A O 1
ATOM 663 N N . ALA A 1 82 ? 13.928 4.012 -10.018 1.00 91.94 82 ALA A N 1
ATOM 664 C CA . ALA A 1 82 ? 14.433 3.270 -8.865 1.00 91.94 82 ALA A CA 1
ATOM 665 C C . ALA A 1 82 ? 14.624 4.157 -7.620 1.00 91.94 82 ALA A C 1
ATOM 667 O O . ALA A 1 82 ? 14.385 3.705 -6.499 1.00 91.94 82 ALA A O 1
ATOM 668 N N . PHE A 1 83 ? 15.024 5.421 -7.799 1.00 91.25 83 PHE A N 1
ATOM 669 C CA . PHE A 1 83 ? 15.131 6.395 -6.713 1.00 91.25 83 PHE A CA 1
ATOM 670 C C . PHE A 1 83 ? 13.755 6.763 -6.139 1.00 91.25 83 PHE A C 1
ATOM 672 O O . PHE A 1 83 ? 13.557 6.620 -4.932 1.00 91.25 83 PHE A O 1
ATOM 679 N N . GLY A 1 84 ? 12.791 7.145 -6.986 1.00 91.06 84 GLY A N 1
ATOM 680 C CA . GLY A 1 84 ? 11.430 7.495 -6.558 1.00 91.06 84 GLY A CA 1
ATOM 681 C C . GLY A 1 84 ? 10.749 6.359 -5.792 1.00 91.06 84 GLY A C 1
ATOM 682 O O . GLY A 1 84 ? 10.294 6.548 -4.662 1.00 91.06 84 GLY A O 1
ATOM 683 N N . MET A 1 85 ? 10.793 5.136 -6.333 1.00 93.81 85 MET A N 1
ATOM 684 C CA . MET A 1 85 ? 10.245 3.954 -5.657 1.00 93.81 85 MET A CA 1
ATOM 685 C C . MET A 1 85 ? 10.972 3.620 -4.346 1.00 93.81 85 MET A C 1
ATOM 687 O O . MET A 1 85 ? 10.327 3.206 -3.385 1.00 93.81 85 MET A O 1
ATOM 691 N N . ARG A 1 86 ? 12.294 3.835 -4.249 1.00 93.31 86 ARG A N 1
ATOM 692 C CA . ARG A 1 86 ? 13.041 3.657 -2.989 1.00 93.31 86 ARG A CA 1
ATOM 693 C C . ARG A 1 86 ? 12.613 4.674 -1.926 1.00 93.31 86 ARG A C 1
ATOM 695 O O . ARG A 1 86 ? 12.441 4.296 -0.768 1.00 93.31 86 ARG A O 1
ATOM 702 N N . CYS A 1 87 ? 12.419 5.937 -2.308 1.00 91.25 87 CYS A N 1
ATOM 703 C CA . CYS A 1 87 ? 11.920 6.982 -1.413 1.00 91.25 87 CYS A CA 1
ATOM 704 C C . CYS A 1 87 ? 10.484 6.704 -0.946 1.00 91.25 87 CYS A C 1
ATOM 706 O O . CYS A 1 87 ? 10.190 6.886 0.237 1.00 91.25 87 CYS A O 1
ATOM 708 N N . PHE A 1 88 ? 9.617 6.204 -1.832 1.00 93.06 88 PHE A N 1
ATOM 709 C CA . PHE A 1 88 ? 8.281 5.741 -1.457 1.00 93.06 88 PHE A CA 1
ATOM 710 C C . PHE A 1 88 ? 8.333 4.552 -0.492 1.00 93.06 88 PHE A C 1
ATOM 712 O O . PHE A 1 88 ? 7.746 4.625 0.581 1.00 93.06 88 PHE A O 1
ATOM 719 N N . LEU A 1 89 ? 9.070 3.482 -0.813 1.00 92.00 89 LEU A N 1
ATOM 720 C CA . LEU A 1 89 ? 9.097 2.270 0.014 1.00 92.00 89 LEU A CA 1
ATOM 721 C C . LEU A 1 89 ? 9.614 2.533 1.433 1.00 92.00 89 LEU A C 1
ATOM 723 O O . LEU A 1 89 ? 9.105 1.928 2.376 1.00 92.00 89 LEU A O 1
ATOM 727 N N . GLN A 1 90 ? 10.549 3.473 1.605 1.00 89.56 90 GLN A N 1
ATOM 728 C CA . GLN A 1 90 ? 10.951 3.938 2.931 1.00 89.56 90 GLN A CA 1
ATOM 729 C C . GLN A 1 90 ? 9.773 4.600 3.672 1.00 89.56 90 GLN A C 1
ATOM 731 O O . GLN A 1 90 ? 9.390 4.125 4.738 1.00 89.56 90 GLN A O 1
ATOM 736 N N . ARG A 1 91 ? 9.148 5.629 3.077 1.00 90.75 91 ARG A N 1
ATOM 737 C CA . ARG A 1 91 ? 8.003 6.348 3.674 1.00 90.75 91 ARG A CA 1
ATOM 738 C C . ARG A 1 91 ? 6.810 5.429 3.966 1.00 90.75 91 ARG A C 1
ATOM 740 O O . ARG A 1 91 ? 6.178 5.570 5.004 1.00 90.75 91 ARG A O 1
ATOM 747 N N . SER A 1 92 ? 6.525 4.475 3.078 1.00 90.81 92 SER A N 1
ATOM 748 C CA . SER A 1 92 ? 5.404 3.533 3.206 1.00 90.81 92 SER A CA 1
ATOM 749 C C . SER A 1 92 ? 5.536 2.608 4.419 1.00 90.81 92 SER A C 1
ATOM 751 O O . SER A 1 92 ? 4.533 2.271 5.042 1.00 90.81 92 SER A O 1
ATOM 753 N N . GLY A 1 93 ? 6.768 2.237 4.796 1.00 87.44 93 GLY A N 1
ATOM 754 C CA . GLY A 1 93 ? 7.029 1.463 6.009 1.00 87.44 93 GLY A CA 1
ATOM 755 C C . GLY A 1 93 ? 6.744 2.280 7.268 1.00 87.44 93 GLY A C 1
ATOM 756 O O . GLY A 1 93 ? 6.040 1.808 8.160 1.00 87.44 93 GLY A O 1
ATOM 757 N N . ASP A 1 94 ? 7.225 3.525 7.305 1.00 88.12 94 ASP A N 1
ATOM 758 C CA . ASP A 1 94 ? 6.982 4.450 8.416 1.00 88.12 94 ASP A CA 1
ATOM 759 C C . ASP A 1 94 ? 5.480 4.785 8.554 1.00 88.12 94 ASP A C 1
ATOM 761 O O . ASP A 1 94 ? 4.941 4.766 9.662 1.00 88.12 94 ASP A O 1
ATOM 765 N N . GLU A 1 95 ? 4.768 5.025 7.444 1.00 90.75 95 GLU A N 1
ATOM 766 C CA . GLU A 1 95 ? 3.320 5.280 7.459 1.00 90.75 95 GLU A CA 1
ATOM 767 C C . GLU A 1 95 ? 2.519 4.036 7.879 1.00 90.75 95 GLU A C 1
ATOM 769 O O . GLU A 1 95 ? 1.618 4.157 8.706 1.00 90.75 95 GLU A O 1
ATOM 774 N N . TYR A 1 96 ? 2.851 2.831 7.398 1.00 89.69 96 TYR A N 1
ATOM 775 C CA . TYR A 1 96 ? 2.172 1.600 7.832 1.00 89.69 96 TYR A CA 1
ATOM 776 C C . TYR A 1 96 ? 2.310 1.370 9.347 1.00 89.69 96 TYR A C 1
ATOM 778 O O . TYR A 1 96 ? 1.356 0.962 10.011 1.00 89.69 96 TYR A O 1
ATOM 786 N N . LEU A 1 97 ? 3.460 1.714 9.937 1.00 84.75 97 LEU A N 1
ATOM 787 C CA . LEU A 1 97 ? 3.643 1.684 11.392 1.00 84.75 97 LEU A CA 1
ATOM 788 C C . LEU A 1 97 ? 2.784 2.745 12.108 1.00 84.75 97 LEU A C 1
ATOM 790 O O . LEU A 1 97 ? 2.196 2.447 13.150 1.00 84.75 97 LEU A O 1
ATOM 794 N N . GLN A 1 98 ? 2.638 3.950 11.543 1.00 87.19 98 GLN A N 1
ATOM 795 C CA . GLN A 1 98 ? 1.725 4.977 12.070 1.00 87.19 98 GLN A CA 1
ATOM 796 C C . GLN A 1 98 ? 0.247 4.566 11.966 1.00 87.19 98 GLN A C 1
ATOM 798 O O . GLN A 1 98 ? -0.524 4.841 12.886 1.00 87.19 98 GLN A O 1
ATOM 803 N N . LEU A 1 99 ? -0.156 3.872 10.897 1.00 86.56 99 LEU A N 1
ATOM 804 C CA . LEU A 1 99 ? -1.497 3.294 10.765 1.00 86.56 99 LEU A CA 1
ATOM 805 C C . LEU A 1 99 ? -1.749 2.244 11.863 1.00 86.56 99 LEU A C 1
ATOM 807 O O . LEU A 1 99 ? -2.791 2.294 12.517 1.00 86.56 99 LEU A O 1
ATOM 811 N N . GLY A 1 100 ? -0.773 1.377 12.150 1.00 83.94 100 GLY A N 1
ATOM 812 C CA . GLY A 1 100 ? -0.826 0.436 13.277 1.00 83.94 100 GLY A CA 1
ATOM 813 C C . GLY A 1 100 ? -1.002 1.116 14.641 1.00 83.94 100 GLY A C 1
ATOM 814 O O . GLY A 1 100 ? -1.838 0.690 15.439 1.00 83.94 100 GLY A O 1
ATOM 815 N N . ILE A 1 101 ? -0.283 2.217 14.891 1.00 83.31 101 ILE A N 1
ATOM 816 C CA . ILE A 1 101 ? -0.437 3.023 16.116 1.00 83.31 101 ILE A CA 1
ATOM 817 C C . ILE A 1 101 ? -1.854 3.610 16.201 1.00 83.31 101 ILE A C 1
ATOM 819 O O . ILE A 1 101 ? -2.556 3.346 17.174 1.00 83.31 101 ILE A O 1
ATOM 823 N N . ARG A 1 102 ? -2.319 4.308 15.154 1.00 83.75 102 ARG A N 1
ATOM 824 C CA . ARG A 1 102 ? -3.657 4.932 15.126 1.00 83.75 102 ARG A CA 1
ATOM 825 C C . ARG A 1 102 ? -4.796 3.918 15.241 1.00 83.75 102 ARG A C 1
ATOM 827 O O . ARG A 1 102 ? -5.841 4.230 15.799 1.00 83.75 102 ARG A O 1
ATOM 834 N N . TYR A 1 103 ? -4.606 2.696 14.743 1.00 81.19 103 TYR A N 1
ATOM 835 C CA . TYR A 1 103 ? -5.532 1.591 14.986 1.00 81.19 103 TYR A CA 1
ATOM 836 C C . TYR A 1 103 ? -5.531 1.148 16.462 1.00 81.19 103 TYR A C 1
ATOM 838 O O . TYR A 1 103 ? -6.574 0.818 17.034 1.00 81.19 103 TYR A O 1
ATOM 846 N N . HIS A 1 104 ? -4.361 1.120 17.100 1.00 77.44 104 HIS A N 1
ATOM 847 C CA . HIS A 1 104 ? -4.216 0.729 18.497 1.00 77.44 104 HIS A CA 1
ATOM 848 C C . HIS A 1 104 ? -4.712 1.769 19.511 1.00 77.44 104 HIS A C 1
ATOM 850 O O . HIS A 1 104 ? -4.956 1.382 20.657 1.00 77.44 104 HIS A O 1
ATOM 856 N N . ASP A 1 105 ? -4.958 3.012 19.100 1.00 78.81 105 ASP A N 1
ATOM 857 C CA . ASP A 1 105 ? -5.624 4.022 19.931 1.00 78.81 105 ASP A CA 1
ATOM 858 C C . ASP A 1 105 ? -7.132 3.731 20.124 1.00 78.81 105 ASP A C 1
ATOM 860 O O . ASP A 1 105 ? -7.719 4.125 21.132 1.00 78.81 105 ASP A O 1
ATOM 864 N N . PHE A 1 106 ? -7.775 2.961 19.229 1.00 75.06 106 PHE A N 1
ATOM 865 C CA . PHE A 1 106 ? -9.197 2.609 19.365 1.00 75.06 106 PHE A CA 1
ATOM 866 C C . PHE A 1 106 ? -9.467 1.693 20.577 1.00 75.06 106 PHE A C 1
ATOM 868 O O . PHE A 1 106 ? -8.802 0.658 20.711 1.00 75.06 106 PHE A O 1
ATOM 875 N N . PRO A 1 107 ? -10.478 1.959 21.431 1.00 71.31 107 PRO A N 1
ATOM 876 C CA . PRO A 1 107 ? -10.773 1.125 22.601 1.00 71.31 107 PRO A CA 1
ATOM 877 C C . PRO A 1 107 ? -11.059 -0.351 22.270 1.00 71.31 107 PRO A C 1
ATOM 879 O O . PRO A 1 107 ? -11.799 -0.660 21.338 1.00 71.31 107 PRO A O 1
ATOM 882 N N . LEU A 1 108 ? -10.542 -1.287 23.079 1.00 66.88 108 LEU A N 1
ATOM 883 C CA . LEU A 1 108 ? -10.679 -2.739 22.836 1.00 66.88 108 LEU A CA 1
ATOM 884 C C . LEU A 1 108 ? -12.136 -3.204 22.646 1.00 66.88 108 LEU A C 1
ATOM 886 O O . LEU A 1 108 ? -12.401 -4.000 21.750 1.00 66.88 108 LEU A O 1
ATOM 890 N N . LYS A 1 109 ? -13.079 -2.667 23.438 1.00 62.41 109 LYS A N 1
ATOM 891 C CA . LYS A 1 109 ? -14.518 -2.983 23.335 1.00 62.41 109 LYS A CA 1
ATOM 892 C C . LYS A 1 109 ? -15.123 -2.594 21.977 1.00 62.41 109 LYS A C 1
ATOM 894 O O . LYS A 1 109 ? -16.015 -3.283 21.489 1.00 62.41 109 LYS A O 1
ATOM 899 N N . LEU A 1 110 ? -14.634 -1.507 21.373 1.00 67.25 110 LEU A N 1
ATOM 900 C CA . LEU A 1 110 ? -15.065 -1.048 20.051 1.00 67.25 110 LEU A CA 1
ATOM 901 C C . LEU A 1 110 ? -14.536 -1.989 18.958 1.00 67.25 110 LEU A C 1
ATOM 903 O O . LEU A 1 110 ? -15.292 -2.373 18.072 1.00 67.25 110 LEU A O 1
ATOM 907 N N . ARG A 1 111 ? -13.275 -2.442 19.065 1.00 67.50 111 ARG A N 1
ATOM 908 C CA . ARG A 1 111 ? -12.681 -3.412 18.120 1.00 67.50 111 ARG A CA 1
ATOM 909 C C . ARG A 1 111 ? -13.482 -4.715 18.072 1.00 67.50 111 ARG A C 1
ATOM 911 O O . ARG A 1 111 ? -13.805 -5.176 16.983 1.00 67.50 111 ARG A O 1
ATOM 918 N N . SER A 1 112 ? -13.842 -5.267 19.237 1.00 65.25 112 SER A N 1
ATOM 919 C CA . SER A 1 112 ? -14.619 -6.512 19.342 1.00 65.25 112 SER A CA 1
ATOM 920 C C . SER A 1 112 ? -16.052 -6.402 18.815 1.00 65.25 112 SER A C 1
ATOM 922 O O . SER A 1 112 ? -16.582 -7.391 18.328 1.00 65.25 112 SER A O 1
ATOM 924 N N . TRP A 1 113 ? -16.678 -5.222 18.887 1.00 65.25 113 TRP A N 1
ATOM 925 C CA . TRP A 1 113 ? -18.031 -4.998 18.355 1.00 65.25 113 TRP A CA 1
ATOM 926 C C . TRP A 1 113 ? -18.059 -4.799 16.827 1.00 65.25 113 TRP A C 1
ATOM 928 O O . TRP A 1 113 ? -19.113 -4.877 16.207 1.00 65.25 113 TRP A O 1
ATOM 938 N N . LEU A 1 114 ? -16.908 -4.533 16.200 1.00 63.12 114 LEU A N 1
ATOM 939 C CA . LEU A 1 114 ? -16.813 -4.201 14.773 1.00 63.12 114 LEU A CA 1
ATOM 940 C C . LEU A 1 114 ? -16.186 -5.308 13.911 1.00 63.12 114 LEU A C 1
ATOM 942 O O . LEU A 1 114 ? -15.922 -5.078 12.729 1.00 63.12 114 LEU A O 1
ATOM 946 N N . CYS A 1 115 ? -15.977 -6.503 14.471 1.00 60.94 115 CYS A N 1
ATOM 947 C CA . CYS A 1 115 ? -15.463 -7.665 13.741 1.00 60.94 115 CYS A CA 1
ATOM 948 C C . CYS A 1 115 ? -16.336 -8.057 12.533 1.00 60.94 115 CYS A C 1
ATOM 950 O O . CYS A 1 115 ? -15.797 -8.480 11.514 1.00 60.94 115 CYS A O 1
ATOM 952 N N . ASP A 1 116 ? -17.652 -7.835 12.598 1.00 59.97 116 ASP A N 1
ATOM 953 C CA . ASP A 1 116 ? -18.621 -8.295 11.588 1.00 59.97 116 ASP A CA 1
ATOM 954 C C . ASP A 1 116 ? -18.620 -7.478 10.274 1.00 59.97 116 ASP A C 1
ATOM 956 O O . ASP A 1 116 ? -19.412 -7.728 9.363 1.00 59.97 116 ASP A O 1
ATOM 960 N N . ILE A 1 117 ? -17.748 -6.471 10.138 1.00 63.06 117 ILE A N 1
ATOM 961 C CA . ILE A 1 117 ? -17.751 -5.539 9.000 1.00 63.06 117 ILE A CA 1
ATOM 962 C C . ILE A 1 117 ? -16.559 -5.811 8.078 1.00 63.06 117 ILE A C 1
ATOM 964 O O . ILE A 1 117 ? -15.426 -5.472 8.411 1.00 63.06 117 ILE A O 1
ATOM 968 N N . LYS A 1 118 ? -16.810 -6.299 6.852 1.00 63.59 118 LYS A N 1
ATOM 969 C CA . LYS A 1 118 ? -15.776 -6.713 5.870 1.00 63.59 118 LYS A CA 1
ATOM 970 C C . LYS A 1 118 ? -14.568 -5.766 5.705 1.00 63.59 118 LYS A C 1
ATOM 972 O O . LYS A 1 118 ? -13.453 -6.249 5.590 1.00 63.59 118 LYS A O 1
ATOM 977 N N . ARG A 1 119 ? -14.748 -4.433 5.705 1.00 58.12 119 ARG A N 1
ATOM 978 C CA . ARG A 1 119 ? -13.617 -3.468 5.598 1.00 58.12 119 ARG A CA 1
ATOM 979 C C . ARG A 1 119 ? -12.973 -3.075 6.935 1.00 58.12 119 ARG A C 1
ATOM 981 O O . ARG A 1 119 ? -11.892 -2.503 6.929 1.00 58.12 119 ARG A O 1
ATOM 988 N N . VAL A 1 120 ? -13.617 -3.362 8.066 1.00 61.62 120 VAL A N 1
ATOM 989 C CA . VAL A 1 120 ? -12.966 -3.304 9.386 1.00 61.62 120 VAL A CA 1
ATOM 990 C C . VAL A 1 120 ? -12.176 -4.594 9.618 1.00 61.62 120 VAL A C 1
ATOM 992 O O . VAL A 1 120 ? -11.079 -4.526 10.158 1.00 61.62 120 VAL A O 1
ATOM 995 N N . SER A 1 121 ? -12.653 -5.736 9.098 1.00 64.38 121 SER A N 1
ATOM 996 C CA . SER A 1 121 ? -11.939 -7.020 9.117 1.00 64.38 121 SER A CA 1
ATOM 997 C C . SER A 1 121 ? -10.495 -6.909 8.625 1.00 64.38 121 SER A C 1
ATOM 999 O O . SER A 1 121 ? -9.626 -7.464 9.278 1.00 64.38 121 SER A O 1
ATOM 1001 N N . THR A 1 122 ? -10.190 -6.174 7.547 1.00 71.31 122 THR A N 1
ATOM 1002 C CA . THR A 1 122 ? -8.798 -6.043 7.064 1.00 71.31 122 THR A CA 1
ATOM 1003 C C . THR A 1 122 ? -7.869 -5.442 8.126 1.00 71.31 122 THR A C 1
ATOM 1005 O O . THR A 1 122 ? -6.822 -6.015 8.418 1.00 71.31 122 THR A O 1
ATOM 1008 N N . ALA A 1 123 ? -8.270 -4.338 8.766 1.00 70.50 123 ALA A N 1
ATOM 1009 C CA . ALA A 1 123 ? -7.498 -3.725 9.851 1.00 70.50 123 ALA A CA 1
ATOM 1010 C C . ALA A 1 123 ? -7.515 -4.590 11.129 1.00 70.50 123 ALA A C 1
ATOM 1012 O O . ALA A 1 123 ? -6.485 -4.756 11.783 1.00 70.50 123 ALA A O 1
ATOM 1013 N N . ASN A 1 124 ? -8.653 -5.218 11.446 1.00 71.75 124 ASN A N 1
ATOM 1014 C CA . ASN A 1 124 ? -8.786 -6.145 12.570 1.00 71.75 124 ASN A CA 1
ATOM 1015 C C . ASN A 1 124 ? -7.964 -7.436 12.396 1.00 71.75 124 ASN A C 1
ATOM 1017 O O . ASN A 1 124 ? -7.590 -8.010 13.407 1.00 71.75 124 ASN A O 1
ATOM 1021 N N . SER A 1 125 ? -7.656 -7.882 11.175 1.00 67.81 125 SER A N 1
ATOM 1022 C CA . SER A 1 125 ? -6.827 -9.071 10.899 1.00 67.81 125 SER A CA 1
ATOM 1023 C C . SER A 1 125 ? -5.336 -8.759 10.719 1.00 67.81 125 SER A C 1
ATOM 1025 O O . SER A 1 125 ? -4.521 -9.675 10.749 1.00 67.81 125 SER A O 1
ATOM 1027 N N . GLN A 1 126 ? -4.962 -7.493 10.507 1.00 68.25 126 GLN A N 1
ATOM 1028 C CA . GLN A 1 126 ? -3.555 -7.069 10.432 1.00 68.25 126 GLN A CA 1
ATOM 1029 C C . GLN A 1 126 ? -3.044 -6.524 11.775 1.00 68.25 126 GLN A C 1
ATOM 1031 O O . GLN A 1 126 ? -1.899 -6.780 12.146 1.00 68.25 126 GLN A O 1
ATOM 1036 N N . TYR A 1 127 ? -3.893 -5.822 12.537 1.00 68.50 127 TYR A N 1
ATOM 1037 C CA . TYR A 1 127 ? -3.523 -5.186 13.809 1.00 68.50 127 TYR A CA 1
ATOM 1038 C C . TYR A 1 127 ? -4.422 -5.573 15.002 1.00 68.50 127 TYR A C 1
ATOM 1040 O O . TYR A 1 127 ? -4.097 -5.275 16.151 1.00 68.50 127 TYR A O 1
ATOM 1048 N N . GLY A 1 128 ? -5.587 -6.186 14.788 1.00 64.94 128 GLY A N 1
ATOM 1049 C CA . GLY A 1 128 ? -6.434 -6.694 15.874 1.00 64.94 128 GLY A CA 1
ATOM 1050 C C . GLY A 1 128 ? -6.101 -8.141 16.234 1.00 64.94 128 GLY A C 1
ATOM 1051 O O . GLY A 1 128 ? -5.687 -8.885 15.364 1.00 64.94 128 GLY A O 1
ATOM 1052 N N . ILE A 1 129 ? -6.338 -8.504 17.506 1.00 55.03 129 ILE A N 1
ATOM 1053 C CA . ILE A 1 129 ? -6.508 -9.849 18.119 1.00 55.03 129 ILE A CA 1
ATOM 1054 C C . ILE A 1 129 ? -5.481 -10.952 17.761 1.00 55.03 129 ILE A C 1
ATOM 1056 O O . ILE A 1 129 ? -4.927 -11.576 18.663 1.00 55.03 129 ILE A O 1
ATOM 1060 N N . GLU A 1 130 ? -5.238 -11.215 16.484 1.00 56.31 130 GLU A N 1
ATOM 1061 C CA . GLU A 1 130 ? -4.311 -12.197 15.939 1.00 56.31 130 GLU A CA 1
ATOM 1062 C C . GLU A 1 130 ? -2.836 -11.807 16.163 1.00 56.31 130 GLU A C 1
ATOM 1064 O O . GLU A 1 130 ? -2.368 -10.737 15.769 1.00 56.31 130 GLU A O 1
ATOM 1069 N N . VAL A 1 131 ? -2.051 -12.711 16.757 1.00 60.47 131 VAL A N 1
ATOM 1070 C CA . VAL A 1 131 ? -0.606 -12.518 16.984 1.00 60.47 131 VAL A CA 1
ATOM 1071 C C . VAL A 1 131 ? 0.185 -12.977 15.748 1.00 60.47 131 VAL A C 1
ATOM 1073 O O . VAL A 1 131 ? 1.012 -13.881 15.819 1.00 60.47 131 VAL A O 1
ATOM 1076 N N . ARG A 1 132 ? -0.066 -12.342 14.598 1.00 66.69 132 ARG A N 1
ATOM 1077 C CA . ARG A 1 132 ? 0.544 -12.700 13.303 1.00 66.69 132 ARG A CA 1
ATOM 1078 C C . ARG A 1 132 ? 2.064 -12.482 13.273 1.00 66.69 132 ARG A C 1
ATOM 1080 O O . ARG A 1 132 ? 2.565 -11.543 13.907 1.00 66.69 132 ARG A O 1
ATOM 1087 N N . SER A 1 133 ? 2.802 -13.315 12.534 1.00 73.75 133 SER A N 1
ATOM 1088 C CA . SER A 1 133 ? 4.236 -13.135 12.263 1.00 73.75 133 SER A CA 1
ATOM 1089 C C . SER A 1 133 ? 4.493 -12.058 11.212 1.00 73.75 133 SER A C 1
ATOM 1091 O O . SER A 1 133 ? 3.739 -11.890 10.256 1.00 73.75 133 SER A O 1
ATOM 1093 N N . TRP A 1 134 ? 5.651 -11.399 11.294 1.00 68.62 134 TRP A N 1
ATOM 1094 C CA . TRP A 1 134 ? 6.073 -10.408 10.297 1.00 68.62 134 TRP A CA 1
ATOM 1095 C C . TRP A 1 134 ? 6.280 -11.001 8.886 1.00 68.62 134 TRP A C 1
ATOM 1097 O O . TRP A 1 134 ? 6.335 -10.272 7.896 1.00 68.62 134 TRP A O 1
ATOM 1107 N N . ARG A 1 135 ? 6.386 -12.333 8.764 1.00 76.25 135 ARG A N 1
ATOM 1108 C CA . ARG A 1 135 ? 6.429 -13.027 7.465 1.00 76.25 135 ARG A CA 1
ATOM 1109 C C . ARG A 1 135 ? 5.045 -13.212 6.833 1.00 76.25 135 ARG A C 1
ATOM 1111 O O . ARG A 1 135 ? 4.962 -13.115 5.613 1.00 76.25 135 ARG A O 1
ATOM 1118 N N . GLU A 1 136 ? 4.016 -13.430 7.652 1.00 79.62 136 GLU A N 1
ATOM 1119 C CA . GLU A 1 136 ? 2.624 -13.733 7.266 1.00 79.62 136 GLU A CA 1
ATOM 1120 C C . GLU A 1 136 ? 1.768 -12.480 7.016 1.00 79.62 136 GLU A C 1
ATOM 1122 O O . GLU A 1 136 ? 0.716 -12.560 6.383 1.00 79.62 136 GLU A O 1
ATOM 1127 N N . ASP A 1 137 ? 2.178 -11.320 7.534 1.00 81.94 137 ASP A N 1
ATOM 1128 C CA . ASP A 1 137 ? 1.506 -10.048 7.261 1.00 81.94 137 ASP A CA 1
ATOM 1129 C C . ASP A 1 137 ? 1.575 -9.719 5.744 1.00 81.94 137 ASP A C 1
ATOM 1131 O O . ASP A 1 137 ? 2.677 -9.634 5.179 1.00 81.94 137 ASP A O 1
ATOM 1135 N N . PRO A 1 138 ? 0.414 -9.536 5.074 1.00 86.31 138 PRO A N 1
ATOM 1136 C CA . PRO A 1 138 ? 0.329 -9.378 3.626 1.00 86.31 138 PRO A CA 1
ATOM 1137 C C . PRO A 1 138 ? 0.924 -8.067 3.104 1.00 86.31 138 PRO A C 1
ATOM 1139 O O . PRO A 1 138 ? 1.232 -8.011 1.919 1.00 86.31 138 PRO A O 1
ATOM 1142 N N . PHE A 1 139 ? 1.122 -7.033 3.932 1.00 88.88 139 PHE A N 1
ATOM 1143 C CA . PHE A 1 139 ? 1.805 -5.800 3.516 1.00 88.88 139 PHE A CA 1
ATOM 1144 C C . PHE A 1 139 ? 3.294 -6.052 3.248 1.00 88.88 139 PHE A C 1
ATOM 1146 O O . PHE A 1 139 ? 3.860 -5.575 2.260 1.00 88.88 139 PHE A O 1
ATOM 1153 N N . PHE A 1 140 ? 3.946 -6.847 4.100 1.00 87.50 140 PHE A N 1
ATOM 1154 C CA . PHE A 1 140 ? 5.397 -7.002 4.028 1.00 87.50 140 PHE A CA 1
ATOM 1155 C C . PHE A 1 140 ? 5.868 -7.976 2.946 1.00 87.50 140 PHE A C 1
ATOM 1157 O O . PHE A 1 140 ? 7.043 -7.937 2.594 1.00 87.50 140 PHE A O 1
ATOM 1164 N N . ALA A 1 141 ? 5.001 -8.825 2.387 1.00 90.56 141 ALA A N 1
ATOM 1165 C CA . ALA A 1 141 ? 5.357 -9.654 1.235 1.00 90.56 141 ALA A CA 1
ATOM 1166 C C . ALA A 1 141 ? 5.711 -8.806 -0.013 1.00 90.56 141 ALA A C 1
ATOM 1168 O O . ALA A 1 141 ? 6.884 -8.823 -0.397 1.00 90.56 141 ALA A O 1
ATOM 1169 N N . PRO A 1 142 ? 4.799 -7.997 -0.595 1.00 91.88 142 PRO A N 1
ATOM 1170 C CA . PRO A 1 142 ? 5.131 -7.135 -1.725 1.00 91.88 142 PRO A CA 1
ATOM 1171 C C . PRO A 1 142 ? 6.157 -6.057 -1.349 1.00 91.88 142 PRO A C 1
ATOM 1173 O O . PRO A 1 142 ? 7.053 -5.786 -2.141 1.00 91.88 142 PRO A O 1
ATOM 1176 N N . TRP A 1 143 ? 6.131 -5.502 -0.128 1.00 93.69 143 TRP A N 1
ATOM 1177 C CA . TRP A 1 143 ? 7.150 -4.530 0.297 1.00 93.69 143 TRP A CA 1
ATOM 1178 C C . TRP A 1 143 ? 8.573 -5.121 0.268 1.00 93.69 143 TRP A C 1
ATOM 1180 O O . TRP A 1 143 ? 9.485 -4.503 -0.286 1.00 93.69 143 TRP A O 1
ATOM 1190 N N . ARG A 1 144 ? 8.778 -6.344 0.791 1.00 92.44 144 ARG A N 1
ATOM 1191 C CA . ARG A 1 144 ? 10.082 -7.035 0.729 1.00 92.44 144 ARG A CA 1
ATOM 1192 C C . ARG A 1 144 ? 10.492 -7.333 -0.711 1.00 92.44 144 ARG A C 1
ATOM 1194 O O . ARG A 1 144 ? 11.645 -7.086 -1.058 1.00 92.44 144 ARG A O 1
ATOM 1201 N N . ASN A 1 145 ? 9.562 -7.809 -1.538 1.00 93.88 145 ASN A N 1
ATOM 1202 C CA . ASN A 1 145 ? 9.813 -8.087 -2.952 1.00 93.88 145 ASN A CA 1
ATOM 1203 C C . ASN A 1 145 ? 10.254 -6.815 -3.696 1.00 93.88 145 ASN A C 1
ATOM 1205 O O . ASN A 1 145 ? 11.273 -6.823 -4.380 1.00 93.88 145 ASN A O 1
ATOM 1209 N N . ALA A 1 146 ? 9.553 -5.693 -3.494 1.00 93.81 146 ALA A N 1
ATOM 1210 C CA . ALA A 1 146 ? 9.888 -4.406 -4.099 1.00 93.81 146 ALA A CA 1
ATOM 1211 C C . ALA A 1 146 ? 11.293 -3.923 -3.697 1.00 93.81 146 ALA A C 1
ATOM 1213 O O . ALA A 1 146 ? 12.067 -3.486 -4.552 1.00 93.81 146 ALA A O 1
ATOM 1214 N N . VAL A 1 147 ? 11.643 -4.046 -2.409 1.00 93.62 147 VAL A N 1
ATOM 1215 C CA . VAL A 1 147 ? 12.983 -3.726 -1.887 1.00 93.62 147 VAL A CA 1
ATOM 1216 C C . VAL A 1 147 ? 14.054 -4.656 -2.470 1.00 93.62 147 VAL A C 1
ATOM 1218 O O . VAL A 1 147 ? 15.142 -4.181 -2.800 1.00 93.62 147 VAL A O 1
ATOM 1221 N N . GLN A 1 148 ? 13.762 -5.949 -2.645 1.00 94.31 148 GLN A N 1
ATOM 1222 C CA . GLN A 1 148 ? 14.682 -6.902 -3.269 1.00 94.31 148 GLN A CA 1
ATOM 1223 C C . GLN A 1 148 ? 14.924 -6.570 -4.748 1.00 94.31 148 GLN A C 1
ATOM 1225 O O . GLN A 1 148 ? 16.083 -6.395 -5.126 1.00 94.31 148 GLN A O 1
ATOM 1230 N N . SER A 1 149 ? 13.869 -6.408 -5.556 1.00 93.88 149 SER A N 1
ATOM 1231 C CA . SER A 1 149 ? 13.983 -6.043 -6.976 1.00 93.88 149 SER A CA 1
ATOM 1232 C C . SER A 1 149 ? 14.723 -4.712 -7.162 1.00 93.88 149 SER A C 1
ATOM 1234 O O . SER A 1 149 ? 15.568 -4.598 -8.050 1.00 93.88 149 SER A O 1
ATOM 1236 N N . LEU A 1 150 ? 14.511 -3.727 -6.276 1.00 93.69 150 LEU A N 1
ATOM 1237 C CA . LEU A 1 150 ? 15.293 -2.485 -6.284 1.00 93.69 150 LEU A CA 1
ATOM 1238 C C . LEU A 1 150 ? 16.768 -2.715 -5.990 1.00 93.69 150 LEU A C 1
ATOM 1240 O O . LEU A 1 150 ? 17.606 -2.224 -6.739 1.00 93.69 150 LEU A O 1
ATOM 1244 N N . ASP A 1 151 ? 17.113 -3.423 -4.912 1.00 92.56 151 ASP A N 1
ATOM 1245 C CA . ASP A 1 151 ? 18.515 -3.678 -4.575 1.00 92.56 151 ASP A CA 1
ATOM 1246 C C . ASP A 1 151 ? 19.186 -4.615 -5.607 1.00 92.56 151 ASP A C 1
ATOM 1248 O O . ASP A 1 151 ? 20.407 -4.594 -5.733 1.00 92.56 151 ASP A O 1
ATOM 1252 N N . GLU A 1 152 ? 18.439 -5.406 -6.383 1.00 92.12 152 GLU A N 1
ATOM 1253 C CA . GLU A 1 152 ? 18.931 -6.150 -7.555 1.00 92.12 152 GLU A CA 1
ATOM 1254 C C . GLU A 1 152 ? 19.181 -5.244 -8.767 1.00 92.12 152 GLU A C 1
ATOM 1256 O O . GLU A 1 152 ? 20.295 -5.258 -9.300 1.00 92.12 152 GLU A O 1
ATOM 1261 N N . ALA A 1 153 ? 18.233 -4.374 -9.130 1.00 90.12 153 ALA A N 1
ATOM 1262 C CA . ALA A 1 153 ? 18.439 -3.347 -10.151 1.00 90.12 153 ALA A CA 1
ATOM 1263 C C . ALA A 1 153 ? 19.646 -2.451 -9.809 1.00 90.12 153 ALA A C 1
ATOM 1265 O O . ALA A 1 153 ? 20.534 -2.253 -10.637 1.00 90.12 153 ALA A O 1
ATOM 1266 N N . ASP A 1 154 ? 19.755 -1.982 -8.563 1.00 89.25 154 ASP A N 1
ATOM 1267 C CA . ASP A 1 154 ? 20.873 -1.167 -8.072 1.00 89.25 154 ASP A CA 1
ATOM 1268 C C . ASP A 1 154 ? 22.225 -1.891 -8.213 1.00 89.25 154 ASP A C 1
ATOM 1270 O O . ASP A 1 154 ? 23.208 -1.281 -8.636 1.00 89.25 154 ASP A O 1
ATOM 1274 N N . LYS A 1 155 ? 22.292 -3.197 -7.900 1.00 89.19 155 LYS A N 1
ATOM 1275 C CA . LYS A 1 155 ? 23.508 -4.015 -8.098 1.00 89.19 155 LYS A CA 1
ATOM 1276 C C . LYS A 1 155 ? 23.901 -4.104 -9.573 1.00 89.19 155 LYS A C 1
ATOM 1278 O O . LYS A 1 155 ? 25.092 -4.207 -9.857 1.00 89.19 155 LYS A O 1
ATOM 1283 N N . MET A 1 156 ? 22.948 -4.084 -10.507 1.00 86.25 156 MET A N 1
ATOM 1284 C CA . MET A 1 156 ? 23.244 -4.049 -11.945 1.00 86.25 156 MET A CA 1
ATOM 1285 C C . MET A 1 156 ? 23.715 -2.653 -12.373 1.00 86.25 156 MET A C 1
ATOM 1287 O O . MET A 1 156 ? 24.799 -2.530 -12.944 1.00 86.25 156 MET A O 1
ATOM 1291 N N . MET A 1 157 ? 22.986 -1.601 -11.989 1.00 85.94 157 MET A N 1
ATOM 1292 C CA . MET A 1 157 ? 23.285 -0.203 -12.339 1.00 85.94 157 MET A CA 1
ATOM 1293 C C . MET A 1 157 ? 24.620 0.331 -11.785 1.00 85.94 157 MET A C 1
ATOM 1295 O O . MET A 1 157 ? 25.135 1.334 -12.288 1.00 85.94 157 MET A O 1
ATOM 1299 N N . ARG A 1 158 ? 25.169 -0.310 -10.742 1.00 83.12 158 ARG A N 1
ATOM 1300 C CA . ARG A 1 158 ? 26.454 0.029 -10.097 1.00 83.12 158 ARG A CA 1
ATOM 1301 C C . ARG A 1 158 ? 27.672 -0.707 -10.676 1.00 83.12 158 ARG A C 1
ATOM 1303 O O . ARG A 1 158 ? 28.796 -0.369 -10.309 1.00 83.12 158 ARG A O 1
ATOM 1310 N N . LYS A 1 159 ? 27.505 -1.716 -11.541 1.00 80.00 159 LYS A N 1
ATOM 1311 C CA . LYS A 1 159 ? 28.651 -2.447 -12.118 1.00 80.00 159 LYS A CA 1
ATOM 1312 C C . LYS A 1 159 ? 29.419 -1.545 -13.090 1.00 80.00 159 LYS A C 1
ATOM 1314 O O . LYS A 1 159 ? 28.838 -1.050 -14.051 1.00 80.00 159 LYS A O 1
ATOM 1319 N N . ARG A 1 160 ? 30.744 -1.413 -12.905 1.00 57.72 160 ARG A N 1
ATOM 1320 C CA . ARG A 1 160 ? 31.657 -0.723 -13.853 1.00 57.72 160 ARG A CA 1
ATOM 1321 C C . ARG A 1 160 ? 31.485 -1.221 -15.299 1.00 57.72 160 ARG A C 1
ATOM 1323 O O . ARG A 1 160 ? 31.647 -0.452 -16.233 1.00 57.72 160 ARG A O 1
ATOM 1330 N N . SER A 1 161 ? 31.111 -2.489 -15.471 1.00 61.06 161 SER A N 1
ATOM 1331 C CA . SER A 1 161 ? 30.861 -3.150 -16.754 1.00 61.06 161 SER A CA 1
ATOM 1332 C C . SER A 1 161 ? 29.405 -3.077 -17.257 1.00 61.06 161 SER A C 1
ATOM 1334 O O . SER A 1 161 ? 29.028 -3.906 -18.093 1.00 61.06 161 SER A O 1
ATOM 1336 N N . TRP A 1 162 ? 28.590 -2.102 -16.809 1.00 68.38 162 TRP A N 1
ATOM 1337 C CA . TRP A 1 162 ? 27.250 -1.809 -17.365 1.00 68.38 162 TRP A CA 1
ATOM 1338 C C . TRP A 1 162 ? 27.352 -1.179 -18.770 1.00 68.38 162 TRP A C 1
ATOM 1340 O O . TRP A 1 162 ? 27.053 -0.010 -19.028 1.00 68.38 162 TRP A O 1
ATOM 1350 N N . SER A 1 163 ? 27.825 -2.023 -19.680 1.00 61.28 163 SER A N 1
ATOM 1351 C CA . SER A 1 163 ? 28.327 -1.774 -21.034 1.00 61.28 163 SER A CA 1
ATOM 1352 C C . SER A 1 163 ? 27.219 -1.650 -22.084 1.00 61.28 163 SER A C 1
ATOM 1354 O O . SER A 1 163 ? 27.460 -1.831 -23.270 1.00 61.28 163 SER A O 1
ATOM 1356 N N . GLY A 1 164 ? 25.981 -1.395 -21.653 1.00 59.19 164 GLY A N 1
ATOM 1357 C CA . GLY A 1 164 ? 24.831 -1.226 -22.544 1.00 59.19 164 GLY A CA 1
ATOM 1358 C C . GLY A 1 164 ? 24.370 -2.472 -23.297 1.00 59.19 164 GLY A C 1
ATOM 1359 O O . GLY A 1 164 ? 23.464 -2.363 -24.116 1.00 59.19 164 GLY A O 1
ATOM 1360 N N . LYS A 1 165 ? 24.934 -3.658 -23.017 1.00 68.69 165 LYS A N 1
ATOM 1361 C CA . LYS A 1 165 ? 24.451 -4.921 -23.595 1.00 68.69 165 LYS A CA 1
ATOM 1362 C C . LYS A 1 165 ? 22.948 -5.059 -23.331 1.00 68.69 165 LYS A C 1
ATOM 1364 O O . LYS A 1 165 ? 22.541 -5.075 -22.169 1.00 68.69 165 LYS A O 1
ATOM 1369 N N . SER A 1 166 ? 22.156 -5.172 -24.403 1.00 71.62 166 SER A N 1
ATOM 1370 C CA . SER A 1 166 ? 20.683 -5.134 -24.358 1.00 71.62 166 SER A CA 1
ATOM 1371 C C . SER A 1 166 ? 20.106 -6.057 -23.279 1.00 71.62 166 SER A C 1
ATOM 1373 O O . SER A 1 166 ? 19.284 -5.618 -22.483 1.00 71.62 166 SER A O 1
ATOM 1375 N N . SER A 1 167 ? 20.636 -7.278 -23.139 1.00 80.38 167 SER A N 1
ATOM 1376 C CA . SER A 1 167 ? 20.245 -8.220 -22.082 1.00 80.38 167 SER A CA 1
ATOM 1377 C C . SER A 1 167 ? 20.322 -7.633 -20.666 1.00 80.38 167 SER A C 1
ATOM 1379 O O . SER A 1 167 ? 19.335 -7.691 -19.942 1.00 80.38 167 SER A O 1
ATOM 1381 N N . GLN A 1 168 ? 21.433 -6.995 -20.275 1.00 81.12 168 GLN A N 1
ATOM 1382 C CA . GLN A 1 168 ? 21.567 -6.364 -18.952 1.00 81.12 168 GLN A CA 1
ATOM 1383 C C . GLN A 1 168 ? 20.579 -5.206 -18.756 1.00 81.12 168 GLN A C 1
ATOM 1385 O O . GLN A 1 168 ? 20.077 -4.999 -17.649 1.00 81.12 168 GLN A O 1
ATOM 1390 N N . MET A 1 169 ? 20.309 -4.437 -19.814 1.00 82.75 169 MET A N 1
ATOM 1391 C CA . MET A 1 169 ? 19.369 -3.316 -19.768 1.00 82.75 169 MET A CA 1
ATOM 1392 C C . MET A 1 169 ? 17.926 -3.811 -19.626 1.00 82.75 169 MET A C 1
ATOM 1394 O O . MET A 1 169 ? 17.196 -3.300 -18.776 1.00 82.75 169 MET A O 1
ATOM 1398 N N . ASN A 1 170 ? 17.560 -4.862 -20.362 1.00 85.25 170 ASN A N 1
ATOM 1399 C CA . ASN A 1 170 ? 16.270 -5.538 -20.252 1.00 85.25 170 ASN A CA 1
ATOM 1400 C C . ASN A 1 170 ? 16.092 -6.116 -18.837 1.00 85.25 170 ASN A C 1
ATOM 1402 O O . ASN A 1 170 ? 15.118 -5.776 -18.181 1.00 85.25 170 ASN A O 1
ATOM 1406 N N . THR A 1 171 ? 17.059 -6.871 -18.290 1.00 89.25 171 THR A N 1
ATOM 1407 C CA . THR A 1 171 ? 16.959 -7.416 -16.916 1.00 89.25 171 THR A CA 1
ATOM 1408 C C . THR A 1 171 ? 16.832 -6.319 -15.852 1.00 89.25 171 THR A C 1
ATOM 1410 O O . THR A 1 171 ? 15.993 -6.421 -14.960 1.00 89.25 171 THR A O 1
ATOM 1413 N N . THR A 1 172 ? 17.602 -5.228 -15.964 1.00 90.75 172 THR A N 1
ATOM 1414 C CA . THR A 1 172 ? 17.483 -4.084 -15.034 1.00 90.75 172 THR A CA 1
ATOM 1415 C C . THR A 1 172 ? 16.095 -3.435 -15.128 1.00 90.75 172 THR A C 1
ATOM 1417 O O . THR A 1 172 ? 15.524 -3.026 -14.118 1.00 90.75 172 THR A O 1
ATOM 1420 N N . THR A 1 173 ? 15.533 -3.375 -16.338 1.00 91.25 173 THR A N 1
ATOM 1421 C CA . THR A 1 173 ? 14.189 -2.848 -16.601 1.00 91.25 173 THR A CA 1
ATOM 1422 C C . THR A 1 173 ? 13.095 -3.769 -16.055 1.00 91.25 173 THR A C 1
ATOM 1424 O O . THR A 1 173 ? 12.167 -3.275 -15.419 1.00 91.25 173 THR A O 1
ATOM 1427 N N . CYS A 1 174 ? 13.232 -5.093 -16.198 1.00 91.44 174 CYS A N 1
ATOM 1428 C CA . CYS A 1 174 ? 12.329 -6.075 -15.592 1.00 91.44 174 CYS A CA 1
ATOM 1429 C C . CYS A 1 174 ? 12.248 -5.893 -14.074 1.00 91.44 174 CYS A C 1
ATOM 1431 O O . CYS A 1 174 ? 11.147 -5.771 -13.547 1.00 91.44 174 CYS A O 1
ATOM 1433 N N . HIS A 1 175 ? 13.387 -5.770 -13.385 1.00 93.75 175 HIS A N 1
ATOM 1434 C CA . HIS A 1 175 ? 13.408 -5.535 -11.939 1.00 93.75 175 HIS A CA 1
ATOM 1435 C C . HIS A 1 175 ? 12.762 -4.200 -11.534 1.00 93.75 175 HIS A C 1
ATOM 1437 O O . HIS A 1 175 ? 12.034 -4.148 -10.547 1.00 93.75 175 HIS A O 1
ATOM 1443 N N . VAL A 1 176 ? 12.960 -3.126 -12.308 1.00 93.50 176 VAL A N 1
ATOM 1444 C CA . VAL A 1 176 ? 12.271 -1.840 -12.081 1.00 93.50 176 VAL A CA 1
ATOM 1445 C C . VAL A 1 176 ? 10.754 -1.973 -12.277 1.00 93.50 176 VAL A C 1
ATOM 1447 O O . VAL A 1 176 ? 9.980 -1.460 -11.469 1.00 93.50 176 VAL A O 1
ATOM 1450 N N . ASN A 1 177 ? 10.309 -2.714 -13.291 1.00 92.75 177 ASN A N 1
ATOM 1451 C CA . ASN A 1 177 ? 8.891 -2.971 -13.550 1.00 92.75 177 ASN A CA 1
ATOM 1452 C C . ASN A 1 177 ? 8.261 -3.925 -12.514 1.00 92.75 177 ASN A C 1
ATOM 1454 O O . ASN A 1 177 ? 7.101 -3.758 -12.145 1.00 92.75 177 ASN A O 1
ATOM 1458 N N . GLU A 1 178 ? 9.031 -4.861 -11.959 1.00 93.50 178 GLU A N 1
ATOM 1459 C CA . GLU A 1 178 ? 8.641 -5.699 -10.817 1.00 93.50 178 GLU A CA 1
ATOM 1460 C C . GLU A 1 178 ? 8.516 -4.901 -9.522 1.00 93.50 178 GLU A C 1
ATOM 1462 O O . GLU A 1 178 ? 7.559 -5.107 -8.772 1.00 93.50 178 GLU A O 1
ATOM 1467 N N . THR A 1 179 ? 9.415 -3.944 -9.269 1.00 94.56 179 THR A N 1
ATOM 1468 C CA . THR A 1 179 ? 9.237 -3.002 -8.161 1.00 94.56 179 THR A CA 1
ATOM 1469 C C . THR A 1 179 ? 7.913 -2.256 -8.304 1.00 94.56 179 THR A C 1
ATOM 1471 O O . THR A 1 179 ? 7.172 -2.195 -7.326 1.00 94.56 179 THR A O 1
ATOM 1474 N N . ARG A 1 180 ? 7.568 -1.754 -9.501 1.00 94.00 180 ARG A N 1
ATOM 1475 C CA . ARG A 1 180 ? 6.299 -1.039 -9.734 1.00 94.00 180 ARG A CA 1
ATOM 1476 C C . ARG A 1 180 ? 5.070 -1.892 -9.402 1.00 94.00 180 ARG A C 1
ATOM 1478 O O . ARG A 1 180 ? 4.193 -1.431 -8.676 1.00 94.00 180 ARG A O 1
ATOM 1485 N N . GLY A 1 181 ? 5.031 -3.146 -9.859 1.00 91.56 181 GLY A N 1
ATOM 1486 C CA . GLY A 1 181 ? 3.926 -4.067 -9.554 1.00 91.56 181 GLY A CA 1
ATOM 1487 C C . GLY A 1 181 ? 3.752 -4.328 -8.058 1.00 91.56 181 GLY A C 1
ATOM 1488 O O . GLY A 1 181 ? 2.641 -4.260 -7.535 1.00 91.56 181 GLY A O 1
ATOM 1489 N N . ASN A 1 182 ? 4.856 -4.549 -7.341 1.00 94.12 182 ASN A N 1
ATOM 1490 C CA . ASN A 1 182 ? 4.815 -4.719 -5.890 1.00 94.12 182 ASN A CA 1
ATOM 1491 C C . ASN A 1 182 ? 4.446 -3.410 -5.154 1.00 94.12 182 ASN A C 1
ATOM 1493 O O . ASN A 1 182 ? 3.721 -3.450 -4.162 1.00 94.12 182 ASN A O 1
ATOM 1497 N N . VAL A 1 183 ? 4.894 -2.246 -5.640 1.00 92.94 183 VAL A N 1
ATOM 1498 C CA . VAL A 1 183 ? 4.537 -0.924 -5.092 1.00 92.94 183 VAL A CA 1
ATOM 1499 C C . VAL A 1 183 ? 3.030 -0.668 -5.187 1.00 92.94 183 VAL A C 1
ATOM 1501 O O . VAL A 1 183 ? 2.437 -0.276 -4.186 1.00 92.94 183 VAL A O 1
ATOM 1504 N N . GLY A 1 184 ? 2.387 -0.959 -6.322 1.00 90.12 184 GLY A N 1
ATOM 1505 C CA . GLY A 1 184 ? 0.932 -0.807 -6.462 1.00 90.12 184 GLY A CA 1
ATOM 1506 C C . GLY A 1 184 ? 0.141 -1.652 -5.451 1.00 90.12 184 GLY A C 1
ATOM 1507 O O . GLY A 1 184 ? -0.810 -1.166 -4.834 1.00 90.12 184 GLY A O 1
ATOM 1508 N N . GLN A 1 185 ? 0.607 -2.877 -5.171 1.00 90.00 185 GLN A N 1
ATOM 1509 C CA . GLN A 1 185 ? 0.035 -3.730 -4.120 1.00 90.00 185 GLN A CA 1
ATOM 1510 C C . GLN A 1 185 ? 0.251 -3.161 -2.706 1.00 90.00 185 GLN A C 1
ATOM 1512 O O . GLN A 1 185 ? -0.665 -3.218 -1.885 1.00 90.00 185 GLN A O 1
ATOM 1517 N N . VAL A 1 186 ? 1.426 -2.584 -2.419 1.00 92.31 186 VAL A N 1
ATOM 1518 C CA . VAL A 1 186 ? 1.716 -1.884 -1.151 1.00 92.31 186 VAL A CA 1
ATOM 1519 C C . VAL A 1 186 ? 0.759 -0.702 -0.951 1.00 92.31 186 VAL A C 1
ATOM 1521 O O . VAL A 1 186 ? 0.125 -0.607 0.101 1.00 92.31 186 VAL A O 1
ATOM 1524 N N . VAL A 1 187 ? 0.583 0.144 -1.973 1.00 92.50 187 VAL A N 1
ATOM 1525 C CA . VAL A 1 187 ? -0.354 1.285 -1.965 1.00 92.50 187 VAL A CA 1
ATOM 1526 C C . VAL A 1 187 ? -1.788 0.811 -1.702 1.00 92.50 187 VAL A C 1
ATOM 1528 O O . VAL A 1 187 ? -2.467 1.355 -0.828 1.00 92.50 187 VAL A O 1
ATOM 1531 N N . ARG A 1 188 ? -2.247 -0.239 -2.400 1.00 89.69 188 ARG A N 1
ATOM 1532 C CA . ARG A 1 188 ? -3.589 -0.814 -2.203 1.00 89.69 188 ARG A CA 1
ATOM 1533 C C . ARG A 1 188 ? -3.813 -1.262 -0.758 1.00 89.69 188 ARG A C 1
ATOM 1535 O O . ARG A 1 188 ? -4.811 -0.874 -0.152 1.00 89.69 188 ARG A O 1
ATOM 1542 N N . LEU A 1 189 ? -2.884 -2.034 -0.193 1.00 89.94 189 LEU A N 1
ATOM 1543 C CA . LEU A 1 189 ? -3.004 -2.554 1.173 1.00 89.94 189 LEU A CA 1
ATOM 1544 C C . LEU A 1 189 ? -3.001 -1.428 2.218 1.00 89.94 189 LEU A C 1
ATOM 1546 O O . LEU A 1 189 ? -3.834 -1.438 3.124 1.00 89.94 189 LEU A O 1
ATOM 1550 N N . MET A 1 190 ? -2.150 -0.408 2.059 1.00 92.00 190 MET A N 1
ATOM 1551 C CA . MET A 1 190 ? -2.182 0.786 2.917 1.00 92.00 190 MET A CA 1
ATOM 1552 C C . MET A 1 190 ? -3.515 1.534 2.822 1.00 92.00 190 MET A C 1
ATOM 1554 O O . MET A 1 190 ? -4.045 1.974 3.841 1.00 92.00 190 MET A O 1
ATOM 1558 N N . ASN A 1 191 ? -4.088 1.656 1.623 1.00 90.50 191 ASN A N 1
ATOM 1559 C CA . ASN A 1 191 ? -5.363 2.341 1.417 1.00 90.50 191 ASN A CA 1
ATOM 1560 C C . ASN A 1 191 ? -6.548 1.561 2.017 1.00 90.50 191 ASN A C 1
ATOM 1562 O O . ASN A 1 191 ? -7.442 2.174 2.604 1.00 90.50 191 ASN A O 1
ATOM 1566 N N . GLU A 1 192 ? -6.540 0.226 1.952 1.00 88.25 192 GLU A N 1
ATOM 1567 C CA . GLU A 1 192 ? -7.513 -0.634 2.644 1.00 88.25 192 GLU A CA 1
ATOM 1568 C C . GLU A 1 192 ? -7.425 -0.483 4.170 1.00 88.25 192 GLU A C 1
ATOM 1570 O O . GLU A 1 192 ? -8.447 -0.289 4.834 1.00 88.25 192 GLU A O 1
ATOM 1575 N N . VAL A 1 193 ? -6.209 -0.492 4.723 1.00 87.25 193 VAL A N 1
ATOM 1576 C CA . VAL A 1 193 ? -5.949 -0.271 6.154 1.00 87.25 193 VAL A CA 1
ATOM 1577 C C . VAL A 1 193 ? -6.396 1.122 6.598 1.00 87.25 193 VAL A C 1
ATOM 1579 O O . VAL A 1 193 ? -7.133 1.246 7.581 1.00 87.25 193 VAL A O 1
ATOM 1582 N N . ARG A 1 194 ? -6.017 2.174 5.858 1.00 90.06 194 ARG A N 1
ATOM 1583 C CA . ARG A 1 194 ? -6.402 3.563 6.155 1.00 90.06 194 ARG A CA 1
ATOM 1584 C C . ARG A 1 194 ? -7.926 3.720 6.121 1.00 90.06 194 ARG A C 1
ATOM 1586 O O . ARG A 1 194 ? -8.491 4.311 7.037 1.00 90.06 194 ARG A O 1
ATOM 1593 N N . ALA A 1 195 ? -8.609 3.108 5.149 1.00 87.69 195 ALA A N 1
ATOM 1594 C CA . ALA A 1 195 ? -10.072 3.086 5.085 1.00 87.69 195 ALA A CA 1
ATOM 1595 C C . ALA A 1 195 ? -10.724 2.316 6.254 1.00 87.69 195 ALA A C 1
ATOM 1597 O O . ALA A 1 195 ? -11.780 2.729 6.740 1.00 87.69 195 ALA A O 1
ATOM 1598 N N . GLY A 1 196 ? -10.109 1.228 6.733 1.00 83.56 196 GLY A N 1
ATOM 1599 C CA . GLY A 1 196 ? -10.531 0.527 7.951 1.00 83.56 196 GLY A CA 1
ATOM 1600 C C . GLY A 1 196 ? -10.422 1.416 9.196 1.00 83.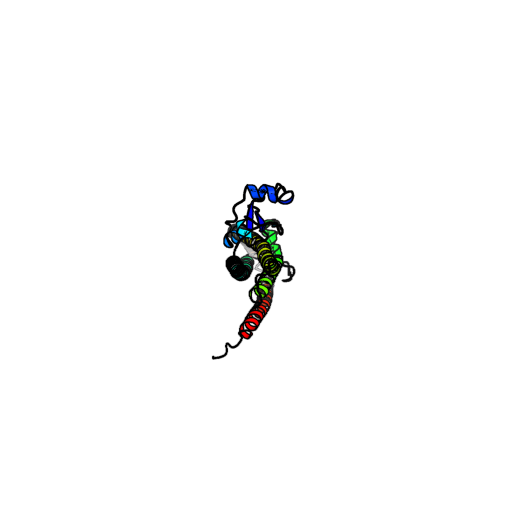56 196 GLY A C 1
ATOM 1601 O O . GLY A 1 196 ? -11.389 1.553 9.946 1.00 83.56 196 GLY A O 1
ATOM 1602 N N . ILE A 1 197 ? -9.285 2.097 9.362 1.00 84.81 197 ILE A N 1
ATOM 1603 C CA . ILE A 1 197 ? -9.007 3.035 10.464 1.00 84.81 197 ILE A CA 1
ATOM 1604 C C . ILE A 1 197 ? -9.965 4.232 10.450 1.00 84.81 197 ILE A C 1
ATOM 1606 O O . ILE A 1 197 ? -10.534 4.565 11.487 1.00 84.81 197 ILE A O 1
ATOM 1610 N N . THR A 1 198 ? -10.230 4.845 9.294 1.00 86.62 198 THR A N 1
ATOM 1611 C CA . THR A 1 198 ? -11.223 5.930 9.189 1.00 86.62 198 THR A CA 1
ATOM 1612 C C . THR A 1 198 ? -12.631 5.445 9.554 1.00 86.62 198 THR A C 1
ATOM 1614 O O . THR A 1 198 ? -13.362 6.149 10.248 1.00 86.62 198 THR A O 1
ATOM 1617 N N . LYS A 1 199 ? -13.018 4.220 9.168 1.00 81.94 199 LYS A N 1
ATOM 1618 C CA . LYS A 1 199 ? -14.317 3.637 9.561 1.00 81.94 199 LYS A CA 1
ATOM 1619 C C . LYS A 1 199 ? -14.427 3.322 11.055 1.00 81.94 199 LYS A C 1
ATOM 1621 O O . LYS A 1 199 ? -15.536 3.361 11.583 1.00 81.94 199 LYS A O 1
ATOM 1626 N N . LEU A 1 200 ? -13.312 3.025 11.722 1.00 76.56 200 LEU A N 1
ATOM 1627 C CA . LEU A 1 200 ? -13.237 2.879 13.178 1.00 76.56 200 LEU A CA 1
ATOM 1628 C C . LEU A 1 200 ? -13.366 4.242 13.877 1.00 76.56 200 LEU A C 1
ATOM 1630 O O . LEU A 1 200 ? -14.223 4.398 14.745 1.00 76.56 200 LEU A O 1
ATOM 1634 N N . GLY A 1 201 ? -12.597 5.246 13.440 1.00 80.88 201 GLY A N 1
ATOM 1635 C CA . GLY A 1 201 ? -12.636 6.604 13.994 1.00 80.88 201 GLY A CA 1
ATOM 1636 C C . GLY A 1 201 ? -14.013 7.255 13.887 1.00 80.88 201 GLY A C 1
ATOM 1637 O O . GLY A 1 201 ? -14.552 7.717 14.887 1.00 80.88 201 GLY A O 1
ATOM 1638 N N . ASN A 1 202 ? -14.655 7.174 12.718 1.00 81.94 202 ASN A N 1
ATOM 1639 C CA . ASN A 1 202 ? -16.002 7.719 12.509 1.00 81.94 202 ASN A CA 1
ATOM 1640 C C . ASN A 1 202 ? -17.091 7.016 13.352 1.00 81.94 202 ASN A C 1
ATOM 1642 O O . ASN A 1 202 ? -18.221 7.496 13.405 1.00 81.94 202 ASN A O 1
ATOM 1646 N N . ARG A 1 203 ? -16.781 5.885 14.006 1.00 76.44 203 ARG A N 1
ATOM 1647 C CA . ARG A 1 203 ? -17.678 5.183 14.939 1.00 76.44 203 ARG A CA 1
ATOM 1648 C C . ARG A 1 203 ? -17.369 5.444 16.417 1.00 76.44 203 ARG A C 1
ATOM 1650 O O . ARG A 1 203 ? -18.212 5.095 17.242 1.00 76.44 203 ARG A O 1
ATOM 1657 N N . MET A 1 204 ? -16.239 6.072 16.764 1.00 73.19 204 MET A N 1
ATOM 1658 C CA . MET A 1 204 ? -15.928 6.417 18.160 1.00 73.19 204 MET A CA 1
ATOM 1659 C C . MET A 1 204 ? -16.998 7.315 18.801 1.00 73.19 204 MET A C 1
ATOM 1661 O O . MET A 1 204 ? -17.561 6.870 19.799 1.00 73.19 204 MET A O 1
ATOM 1665 N N . PRO A 1 205 ? -17.395 8.475 18.230 1.00 75.69 205 PRO A N 1
ATOM 1666 C CA . PRO A 1 205 ? -18.295 9.397 18.930 1.00 75.69 205 PRO A CA 1
ATOM 1667 C C . PRO A 1 205 ? -19.683 8.798 19.188 1.00 75.69 205 PRO A C 1
ATOM 1669 O O . PRO A 1 205 ? -20.293 9.041 20.225 1.00 75.69 205 PRO A O 1
ATOM 1672 N N . ALA A 1 206 ? -20.173 7.959 18.267 1.00 74.94 206 ALA A N 1
ATOM 1673 C CA . ALA A 1 206 ? -21.439 7.247 18.426 1.00 74.94 206 ALA A CA 1
ATOM 1674 C C . ALA A 1 206 ? -21.377 6.182 19.538 1.00 74.94 206 ALA A C 1
ATOM 1676 O O . ALA A 1 206 ? -22.340 6.008 20.282 1.00 74.94 206 ALA A O 1
ATOM 1677 N N . PHE A 1 207 ? -20.244 5.486 19.678 1.00 72.69 207 PHE A N 1
ATOM 1678 C CA . PHE A 1 207 ? -20.027 4.498 20.738 1.00 72.69 207 PHE A CA 1
ATOM 1679 C C . PHE A 1 207 ? -19.775 5.148 22.104 1.00 72.69 207 PHE A C 1
ATOM 1681 O O . PHE A 1 207 ? -20.263 4.653 23.117 1.00 72.69 207 PHE A O 1
ATOM 1688 N N . GLU A 1 208 ? -19.039 6.257 22.136 1.00 76.62 208 GLU A N 1
ATOM 1689 C CA . GLU A 1 208 ? -18.773 7.044 23.342 1.00 76.62 208 GLU A CA 1
ATOM 1690 C C . GLU A 1 208 ? -20.064 7.661 23.875 1.00 76.62 208 GLU A C 1
ATOM 1692 O O . GLU A 1 208 ? -20.381 7.461 25.047 1.00 76.62 208 GLU A O 1
ATOM 1697 N N . LYS A 1 209 ? -20.875 8.277 23.000 1.00 79.94 209 LYS A N 1
ATOM 1698 C CA . LYS A 1 209 ? -22.226 8.720 23.357 1.00 79.94 209 LYS A CA 1
ATOM 1699 C C . LYS A 1 209 ? -23.084 7.552 23.854 1.00 79.94 209 LYS A C 1
ATOM 1701 O O . LYS A 1 209 ? -23.611 7.626 24.953 1.00 79.94 209 LYS A O 1
ATOM 1706 N N . SER A 1 210 ? -23.162 6.445 23.112 1.00 78.38 210 SER A N 1
ATOM 1707 C CA . SER A 1 210 ? -23.971 5.286 23.522 1.00 78.38 210 SER A CA 1
ATOM 1708 C C . SER A 1 210 ? -23.529 4.676 24.864 1.00 78.38 210 SER A C 1
ATOM 1710 O O . SER A 1 210 ? -24.373 4.165 25.599 1.00 78.38 210 SER A O 1
ATOM 1712 N N . GLN A 1 211 ? -22.241 4.745 25.230 1.00 77.12 211 GLN A N 1
ATOM 1713 C CA . GLN A 1 211 ? -21.796 4.374 26.578 1.00 77.12 211 GLN A CA 1
ATOM 1714 C C . GLN A 1 211 ? -22.139 5.416 27.641 1.00 77.12 211 GLN A C 1
ATOM 1716 O O . GLN A 1 211 ? -22.400 5.012 28.770 1.00 77.12 211 GLN A O 1
ATOM 1721 N N . HIS A 1 212 ? -22.134 6.710 27.318 1.00 78.06 212 HIS A N 1
ATOM 1722 C CA . HIS A 1 212 ? -22.591 7.763 28.225 1.00 78.06 212 HIS A CA 1
ATOM 1723 C C . HIS A 1 212 ? -24.087 7.586 28.513 1.00 78.06 212 HIS A C 1
ATOM 1725 O O . HIS A 1 212 ? -24.437 7.285 29.650 1.00 78.06 212 HIS A O 1
ATOM 1731 N N . ASP A 1 213 ? -24.929 7.586 27.473 1.00 82.31 213 ASP A N 1
ATOM 1732 C CA . ASP A 1 213 ? -26.380 7.370 27.553 1.00 82.31 213 ASP A CA 1
ATOM 1733 C C . ASP A 1 213 ? -26.714 6.116 28.406 1.00 82.31 213 ASP A C 1
ATOM 1735 O O . ASP A 1 213 ? -27.496 6.167 29.357 1.00 82.31 213 ASP A O 1
ATOM 1739 N N . ALA A 1 214 ? -26.044 4.985 28.137 1.00 81.50 214 ALA A N 1
ATOM 1740 C CA . ALA A 1 214 ? -26.267 3.721 28.849 1.00 81.50 214 ALA A CA 1
ATOM 1741 C C . ALA A 1 214 ? -25.646 3.644 30.261 1.00 81.50 214 ALA A C 1
ATOM 1743 O O . ALA A 1 214 ? -25.975 2.725 31.020 1.00 81.50 214 ALA A O 1
ATOM 1744 N N . ASN A 1 215 ? -24.730 4.545 30.628 1.00 82.94 215 ASN A N 1
ATOM 1745 C CA . ASN A 1 215 ? -24.239 4.687 32.002 1.00 82.94 215 ASN A CA 1
ATOM 1746 C C . ASN A 1 215 ? -25.146 5.621 32.812 1.00 82.94 215 ASN A C 1
ATOM 1748 O O . ASN A 1 215 ? -25.402 5.332 33.980 1.00 82.94 215 ASN A O 1
ATOM 1752 N N . ASP A 1 216 ? -25.684 6.663 32.186 1.00 87.88 216 ASP A N 1
ATOM 1753 C CA . ASP A 1 216 ? -26.583 7.637 32.803 1.00 87.88 216 ASP A CA 1
ATOM 1754 C C . ASP A 1 216 ? -27.936 6.987 33.127 1.00 87.88 216 ASP A C 1
ATOM 1756 O O . ASP A 1 216 ? -28.398 7.062 34.266 1.00 87.88 216 ASP A O 1
ATOM 1760 N N . GLU A 1 217 ? -28.492 6.185 32.207 1.00 89.44 217 GLU A N 1
ATOM 1761 C CA . GLU A 1 217 ? -29.623 5.289 32.500 1.00 89.44 217 GLU A CA 1
ATOM 1762 C C . GLU A 1 217 ? -29.357 4.389 33.722 1.00 89.44 217 GLU A C 1
ATOM 1764 O O . GLU A 1 217 ? -30.253 4.096 34.516 1.00 89.44 217 GLU A O 1
ATOM 1769 N N . ARG A 1 218 ? -28.120 3.903 33.887 1.00 89.62 218 ARG A N 1
ATOM 1770 C CA . ARG A 1 218 ? -27.740 3.049 35.026 1.00 89.62 218 ARG A CA 1
ATOM 1771 C C . ARG A 1 218 ? -27.525 3.839 36.311 1.00 89.62 218 ARG A C 1
ATOM 1773 O O . ARG A 1 218 ? -27.605 3.224 37.374 1.00 89.62 218 ARG A O 1
ATOM 1780 N N . ALA A 1 219 ? -27.248 5.138 36.236 1.00 89.75 219 ALA A N 1
ATOM 1781 C CA . ALA A 1 219 ? -27.238 6.033 37.385 1.00 89.75 219 ALA A CA 1
ATOM 1782 C C . ALA A 1 219 ? -28.679 6.308 37.842 1.00 89.75 219 ALA A C 1
ATOM 1784 O O . ALA A 1 219 ? -29.017 5.969 38.973 1.00 89.75 219 ALA A O 1
ATOM 1785 N N . GLN A 1 220 ? -29.557 6.739 36.933 1.00 91.69 220 GLN A N 1
ATOM 1786 C CA . GLN A 1 220 ? -30.984 6.978 37.200 1.00 91.69 220 GLN A CA 1
ATOM 1787 C C . GLN A 1 220 ? -31.679 5.737 37.793 1.00 91.69 220 GLN A C 1
ATOM 1789 O O . GLN A 1 220 ? -32.296 5.802 38.854 1.00 91.69 220 GLN A O 1
ATOM 1794 N N . ARG A 1 221 ? -31.485 4.550 37.195 1.00 92.06 221 ARG A N 1
ATOM 1795 C CA . ARG A 1 221 ? -32.024 3.274 37.721 1.00 92.06 221 ARG A CA 1
ATOM 1796 C C . ARG A 1 221 ? -31.410 2.834 39.063 1.00 92.06 221 ARG A C 1
ATOM 1798 O O . ARG A 1 221 ? -31.882 1.858 39.647 1.00 92.06 221 ARG A O 1
ATOM 1805 N N . ARG A 1 222 ? -30.325 3.459 39.540 1.00 90.44 222 ARG A N 1
ATOM 1806 C CA . ARG A 1 222 ? -29.786 3.261 40.903 1.00 90.44 222 ARG A CA 1
ATOM 1807 C C . ARG A 1 222 ? -30.377 4.268 41.880 1.00 90.44 222 ARG A C 1
ATOM 1809 O O . ARG A 1 222 ? -30.678 3.870 42.996 1.00 90.44 222 ARG A O 1
ATOM 1816 N N . GLU A 1 223 ? -30.542 5.510 41.446 1.00 92.12 223 GLU A N 1
ATOM 1817 C CA . GLU A 1 223 ? -31.127 6.619 42.202 1.00 92.12 223 GLU A CA 1
ATOM 1818 C C . GLU A 1 223 ? -32.585 6.320 42.574 1.00 92.12 223 GLU A C 1
ATOM 1820 O O . GLU A 1 223 ? -32.885 6.203 43.758 1.00 92.12 223 GLU A O 1
ATOM 1825 N N . GLN A 1 224 ? -33.418 5.945 41.598 1.00 92.12 224 GLN A N 1
ATOM 1826 C CA . GLN A 1 224 ? -34.794 5.466 41.821 1.00 92.12 224 GLN A CA 1
ATOM 1827 C C . GLN A 1 224 ? -34.877 4.300 42.824 1.00 92.12 224 GLN A C 1
ATOM 1829 O O . GLN A 1 224 ? -35.793 4.215 43.632 1.00 92.12 224 GLN A O 1
ATOM 1834 N N . ARG A 1 225 ? -33.884 3.397 42.816 1.00 92.75 225 ARG A N 1
ATOM 1835 C CA . ARG A 1 225 ? -33.782 2.253 43.749 1.00 92.75 225 ARG A CA 1
ATOM 1836 C C . ARG A 1 225 ? -33.197 2.608 45.119 1.00 92.75 225 ARG A C 1
ATOM 1838 O O . ARG A 1 225 ? -33.070 1.723 45.971 1.00 92.75 225 ARG A O 1
ATOM 1845 N N . LEU A 1 226 ? -32.749 3.844 45.309 1.00 92.44 226 LEU A N 1
ATOM 1846 C CA . LEU A 1 226 ? -32.389 4.415 46.603 1.00 92.44 226 LEU A CA 1
ATOM 1847 C C . LEU A 1 226 ? -33.572 5.216 47.152 1.00 92.44 226 LEU A C 1
ATOM 1849 O O . LEU A 1 226 ? -33.894 5.026 48.318 1.00 92.44 226 LEU A O 1
ATOM 1853 N N . GLU A 1 227 ? -34.270 5.981 46.310 1.00 92.25 227 GLU A N 1
ATOM 1854 C CA . GLU A 1 227 ? -35.539 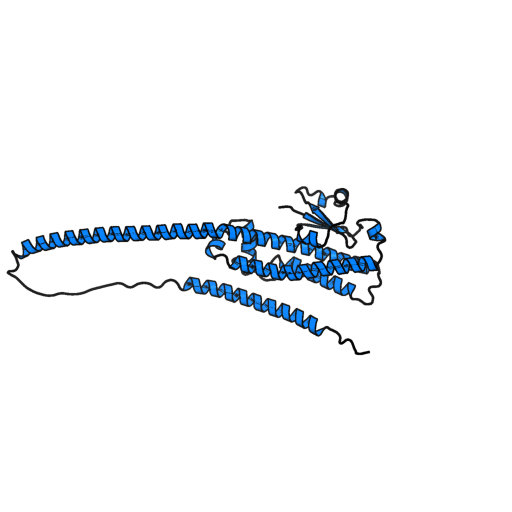6.654 46.631 1.00 92.25 227 GLU A CA 1
ATOM 1855 C C . GLU A 1 227 ? -36.597 5.645 47.106 1.00 92.25 227 GLU A C 1
ATOM 1857 O O . GLU A 1 227 ? -36.998 5.697 48.266 1.00 92.25 227 GLU A O 1
ATOM 1862 N N . GLU A 1 228 ? -36.919 4.625 46.299 1.00 92.12 228 GLU A N 1
ATOM 1863 C CA . GLU A 1 228 ? -37.841 3.524 46.648 1.00 92.12 228 GLU A CA 1
ATOM 1864 C C . GLU A 1 228 ? -37.466 2.852 47.986 1.00 92.12 228 GLU A C 1
ATOM 1866 O O . GLU A 1 228 ? -38.326 2.445 48.770 1.00 92.12 228 GLU A O 1
ATOM 1871 N N . LYS A 1 229 ? -36.166 2.741 48.291 1.00 92.00 229 LYS A N 1
ATOM 1872 C CA . LYS A 1 229 ? -35.689 2.179 49.565 1.00 92.00 229 LYS A CA 1
ATOM 1873 C C . LYS A 1 229 ? -35.793 3.151 50.727 1.00 92.00 229 LYS A C 1
ATOM 1875 O O . LYS A 1 229 ? -36.010 2.691 51.843 1.00 92.00 229 LYS A O 1
ATOM 1880 N N . MET A 1 230 ? -35.607 4.446 50.494 1.00 89.81 230 MET A N 1
ATOM 1881 C CA . MET A 1 230 ? -35.808 5.471 51.510 1.00 89.81 230 MET A CA 1
ATOM 1882 C C . MET A 1 230 ? -37.291 5.586 51.853 1.00 89.81 230 MET A C 1
ATOM 1884 O O . MET A 1 230 ? -37.611 5.528 53.030 1.00 89.81 230 MET A O 1
ATOM 1888 N N . GLU A 1 231 ? -38.192 5.600 50.869 1.00 89.50 231 GLU A N 1
ATOM 1889 C CA . GLU A 1 231 ? -39.645 5.557 51.094 1.00 89.50 231 GLU A CA 1
ATOM 1890 C C . GLU A 1 231 ? -40.066 4.317 51.896 1.00 89.50 231 GLU A C 1
ATOM 1892 O O . GLU A 1 231 ? -40.750 4.436 52.913 1.00 89.50 231 GLU A O 1
ATOM 1897 N N . ASN A 1 232 ? -39.590 3.125 51.507 1.00 90.12 232 ASN A N 1
ATOM 1898 C CA . ASN A 1 232 ? -39.840 1.895 52.266 1.00 90.12 232 ASN A CA 1
ATOM 1899 C C . ASN A 1 232 ? -39.240 1.939 53.684 1.00 90.12 232 ASN A C 1
ATOM 1901 O O . ASN A 1 232 ? -39.836 1.389 54.609 1.00 90.12 232 ASN A O 1
ATOM 1905 N N . LEU A 1 233 ? -38.078 2.572 53.885 1.00 87.88 233 LEU A N 1
ATOM 1906 C CA . LEU A 1 233 ? -37.484 2.748 55.214 1.00 87.88 233 LEU A CA 1
ATOM 1907 C C . LEU A 1 233 ? -38.282 3.730 56.074 1.00 87.88 233 LEU A C 1
ATOM 1909 O O . LEU A 1 233 ? -38.510 3.418 57.238 1.00 87.88 233 LEU A O 1
ATOM 1913 N N . THR A 1 234 ? -38.745 4.853 55.520 1.00 87.44 234 THR A N 1
ATOM 1914 C CA . THR A 1 234 ? -39.623 5.808 56.213 1.00 87.44 234 THR A CA 1
ATOM 1915 C C . THR A 1 234 ? -40.923 5.123 56.617 1.00 87.44 234 THR A C 1
ATOM 1917 O O . THR A 1 234 ? -41.218 5.055 57.801 1.00 87.44 234 THR A O 1
ATOM 1920 N N . PHE A 1 235 ? -41.617 4.451 55.691 1.00 87.75 235 PHE A N 1
ATOM 1921 C CA . PHE A 1 235 ? -42.829 3.690 56.015 1.00 87.75 235 PHE A CA 1
ATOM 1922 C C . PHE A 1 235 ? -42.590 2.607 57.084 1.00 87.75 235 PHE A C 1
ATOM 1924 O O . PHE A 1 235 ? -43.440 2.378 57.947 1.00 87.75 235 PHE A O 1
ATOM 1931 N N . LEU A 1 236 ? -41.437 1.927 57.066 1.00 84.25 236 LEU A N 1
ATOM 1932 C CA . LEU A 1 236 ? -41.076 0.960 58.107 1.00 84.25 236 LEU A CA 1
ATOM 1933 C C . LEU A 1 236 ? -40.749 1.619 59.453 1.00 84.25 236 LEU A C 1
ATOM 1935 O O . LEU A 1 236 ? -41.008 0.989 60.478 1.00 84.25 236 LEU A O 1
ATOM 1939 N N . LEU A 1 237 ? -40.217 2.845 59.465 1.00 83.12 237 LEU A N 1
ATOM 1940 C CA . LEU A 1 237 ? -40.007 3.650 60.668 1.00 83.12 237 LEU A CA 1
ATOM 1941 C C . LEU A 1 237 ? -41.340 4.159 61.220 1.00 83.12 237 LEU A C 1
ATOM 1943 O O . LEU A 1 237 ? -41.629 3.858 62.369 1.00 83.12 237 LEU A O 1
ATOM 1947 N N . ASP A 1 238 ? -42.204 4.771 60.409 1.00 83.06 238 ASP A N 1
ATOM 1948 C CA . ASP A 1 238 ? -43.547 5.222 60.808 1.00 83.06 238 ASP A CA 1
ATOM 1949 C C . ASP A 1 238 ? -44.382 4.042 61.341 1.00 83.06 238 ASP A C 1
ATOM 1951 O O . ASP A 1 238 ? -45.032 4.102 62.385 1.00 83.06 238 ASP A O 1
ATOM 1955 N N . SER A 1 239 ? -44.314 2.895 60.654 1.00 82.50 239 SER A N 1
ATOM 1956 C CA . SER A 1 239 ? -44.977 1.660 61.076 1.00 82.50 239 SER A CA 1
ATOM 1957 C C . SER A 1 239 ? -44.301 1.002 62.285 1.00 82.50 239 SER A C 1
ATOM 1959 O O . SER A 1 239 ? -44.928 0.170 62.947 1.00 82.50 239 SER A O 1
ATOM 1961 N N . ALA A 1 240 ? -43.036 1.309 62.582 1.00 79.00 240 ALA A N 1
ATOM 1962 C CA . ALA A 1 240 ? -42.379 0.910 63.822 1.00 79.00 240 ALA A CA 1
ATOM 1963 C C . ALA A 1 240 ? -42.757 1.857 64.965 1.00 79.00 240 ALA A C 1
ATOM 1965 O O . ALA A 1 240 ? -43.060 1.359 66.040 1.00 79.00 240 ALA A O 1
ATOM 1966 N N . GLU A 1 241 ? -42.840 3.165 64.728 1.00 78.50 241 GLU A N 1
ATOM 1967 C CA . GLU A 1 241 ? -43.235 4.190 65.693 1.00 78.50 241 GLU A CA 1
ATOM 1968 C C . GLU A 1 241 ? -44.696 4.012 66.113 1.00 78.50 241 GLU A C 1
ATOM 1970 O O . GLU A 1 241 ? -44.948 3.821 67.295 1.00 78.50 241 GLU A O 1
ATOM 1975 N N . LEU A 1 242 ? -45.640 3.836 65.182 1.00 74.00 242 LEU A N 1
ATOM 1976 C CA . LEU A 1 242 ? -47.029 3.452 65.495 1.00 74.00 242 LEU A CA 1
ATOM 1977 C C . LEU A 1 242 ? -47.126 2.139 66.298 1.00 74.00 242 LEU A C 1
ATOM 1979 O O . LEU A 1 242 ? -48.036 1.953 67.116 1.00 74.00 242 LEU A O 1
ATOM 1983 N N . LYS A 1 243 ? -46.191 1.198 66.092 1.00 74.75 243 LYS A N 1
ATOM 1984 C CA . LYS A 1 243 ? -46.088 -0.032 66.899 1.00 74.75 243 LYS A CA 1
ATOM 1985 C C . LYS A 1 243 ? -45.411 0.212 68.246 1.00 74.75 243 LYS A C 1
ATOM 1987 O O . LYS A 1 243 ? -45.752 -0.492 69.193 1.00 74.75 243 LYS A O 1
ATOM 1992 N N . GLU A 1 244 ? -44.498 1.168 68.350 1.00 73.94 244 GLU A N 1
ATOM 1993 C CA . GLU A 1 244 ? -43.799 1.568 69.569 1.00 73.94 244 GLU A CA 1
ATOM 1994 C C . GLU A 1 244 ? -44.728 2.394 70.467 1.00 73.94 244 GLU A C 1
ATOM 1996 O O . GLU A 1 244 ? -44.813 2.103 71.651 1.00 73.94 244 GLU A O 1
ATOM 2001 N N . GLU A 1 245 ? -45.548 3.290 69.911 1.00 72.31 245 GLU A N 1
ATOM 2002 C CA . GLU A 1 245 ? -46.688 3.948 70.561 1.00 72.31 245 GLU A CA 1
ATOM 2003 C C . GLU A 1 245 ? -47.738 2.929 71.009 1.00 72.31 245 GLU A C 1
ATOM 2005 O O . GLU A 1 245 ? -48.105 2.890 72.182 1.00 72.31 245 GLU A O 1
ATOM 2010 N N . SER A 1 246 ? -48.170 2.024 70.120 1.00 65.19 246 SER A N 1
ATOM 2011 C CA . SER A 1 246 ? -49.103 0.942 70.478 1.00 65.19 246 SER A CA 1
ATOM 2012 C C . SER A 1 246 ? -48.536 0.019 71.561 1.00 65.19 246 SER A C 1
ATOM 2014 O O . SER A 1 246 ? -49.281 -0.515 72.385 1.00 65.19 246 SER A O 1
ATOM 2016 N N . ARG A 1 247 ? -47.214 -0.191 71.583 1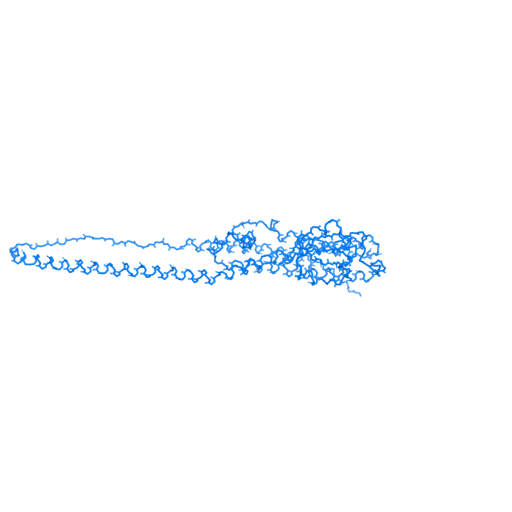.00 62.91 247 ARG A N 1
ATOM 2017 C CA . ARG A 1 247 ? -46.511 -0.892 72.664 1.00 62.91 247 ARG A CA 1
ATOM 2018 C C . ARG A 1 247 ? -46.406 -0.030 73.908 1.00 62.91 247 ARG A C 1
ATOM 2020 O O . ARG A 1 247 ? -46.583 -0.583 74.977 1.00 62.91 247 ARG A O 1
ATOM 2027 N N . SER A 1 248 ? -46.185 1.273 73.797 1.00 60.47 248 SER A N 1
ATOM 2028 C CA . SER A 1 248 ? -46.093 2.227 74.903 1.00 60.47 248 SER A CA 1
ATOM 2029 C C . SER A 1 248 ? -47.434 2.342 75.627 1.00 60.47 248 SER A C 1
ATOM 2031 O O . SER A 1 248 ? -47.484 2.157 76.836 1.00 60.47 248 SER A O 1
ATOM 2033 N N . ALA A 1 249 ? -48.549 2.441 74.900 1.00 60.09 249 ALA A N 1
ATOM 2034 C CA . ALA A 1 249 ? -49.906 2.355 75.443 1.00 60.09 249 ALA A CA 1
ATOM 2035 C C . ALA A 1 249 ? -50.231 0.977 76.063 1.00 60.09 249 ALA A C 1
ATOM 2037 O O . ALA A 1 249 ? -51.010 0.882 77.008 1.00 60.09 249 ALA A O 1
ATOM 2038 N N . ARG A 1 250 ? -49.611 -0.110 75.579 1.00 57.12 250 ARG A N 1
ATOM 2039 C CA . ARG A 1 250 ? -49.690 -1.452 76.201 1.00 57.12 250 ARG A CA 1
ATOM 2040 C C . ARG A 1 250 ? -48.658 -1.669 77.318 1.00 57.12 250 ARG A C 1
ATOM 2042 O O . ARG A 1 250 ? -48.777 -2.643 78.062 1.00 57.12 250 ARG A O 1
ATOM 2049 N N . ASN A 1 251 ? -47.671 -0.783 77.444 1.00 49.31 251 ASN A N 1
ATOM 2050 C CA . ASN A 1 251 ? -46.574 -0.844 78.403 1.00 49.31 251 ASN A CA 1
ATOM 2051 C C . ASN A 1 251 ? -46.762 0.152 79.548 1.00 49.31 251 ASN A C 1
ATOM 2053 O O . ASN A 1 251 ? -46.336 -0.166 80.643 1.00 49.31 251 ASN A O 1
ATOM 2057 N N . SER A 1 252 ? -47.505 1.247 79.408 1.00 47.72 252 SER A N 1
ATOM 2058 C CA . SER A 1 252 ? -48.061 1.978 80.558 1.00 47.72 252 SER A CA 1
ATOM 2059 C C . SER A 1 252 ? -48.910 1.040 81.434 1.00 47.72 252 SER A C 1
ATOM 2061 O O . SER A 1 252 ? -48.846 1.099 82.657 1.00 47.72 252 SER A O 1
ATOM 2063 N N . VAL A 1 253 ? -49.579 0.066 80.806 1.00 48.88 253 VAL A N 1
ATOM 2064 C CA . VAL A 1 253 ? -50.308 -1.046 81.447 1.00 48.88 253 VAL A CA 1
ATOM 2065 C C . VAL A 1 253 ? -49.384 -2.163 81.994 1.00 48.88 253 VAL A C 1
ATOM 2067 O O . VAL A 1 253 ? -49.840 -3.014 82.757 1.00 48.88 253 VAL A O 1
ATOM 2070 N N . LYS A 1 254 ? -48.083 -2.202 81.648 1.00 44.06 254 LYS A N 1
ATOM 2071 C CA . LYS A 1 254 ? -47.145 -3.298 82.019 1.00 44.06 254 LYS A CA 1
ATOM 2072 C C . LYS A 1 254 ? -45.819 -2.876 82.675 1.00 44.06 254 LYS A C 1
ATOM 2074 O O . LYS A 1 254 ? -45.106 -3.733 83.193 1.00 44.06 254 LYS A O 1
ATOM 2079 N N . VAL A 1 255 ? -45.507 -1.583 82.760 1.00 42.31 255 VAL A N 1
ATOM 2080 C CA . VAL A 1 255 ? -44.294 -1.005 83.384 1.00 42.31 255 VAL A CA 1
ATOM 2081 C C . VAL A 1 255 ? -44.408 -0.960 84.921 1.00 42.31 255 VAL A C 1
ATOM 2083 O O . VAL A 1 255 ? -43.707 -0.238 85.619 1.00 42.31 255 VAL A O 1
ATOM 2086 N N . THR A 1 256 ? -45.200 -1.871 85.486 1.00 42.50 256 THR A N 1
ATOM 2087 C CA . THR A 1 256 ? -44.998 -2.396 86.842 1.00 42.50 256 THR A CA 1
ATOM 2088 C C . THR A 1 256 ? -43.974 -3.542 86.890 1.00 42.50 256 THR A C 1
ATOM 2090 O O . THR A 1 256 ? -43.566 -3.921 87.988 1.00 42.50 256 THR A O 1
ATOM 2093 N N . LYS A 1 257 ? -43.503 -4.096 85.751 1.00 38.62 257 LYS A N 1
ATOM 2094 C CA . LYS A 1 257 ? -42.496 -5.182 85.739 1.00 38.62 257 LYS A CA 1
ATOM 2095 C C . LYS A 1 257 ? -41.307 -5.011 84.773 1.00 38.62 257 LYS A C 1
ATOM 2097 O O . LYS A 1 257 ? -41.449 -5.011 83.559 1.00 38.62 257 LYS A O 1
ATOM 2102 N N . ALA A 1 258 ? -40.122 -5.070 85.392 1.00 34.84 258 ALA A N 1
ATOM 2103 C CA . ALA A 1 258 ? -38.843 -5.598 84.887 1.00 34.84 258 ALA A CA 1
ATOM 2104 C C . ALA A 1 258 ? -38.049 -4.838 83.791 1.00 34.84 258 ALA A C 1
ATOM 2106 O O . ALA A 1 258 ? -38.166 -5.066 82.592 1.00 34.84 258 ALA A O 1
ATOM 2107 N N . LYS A 1 259 ? -37.061 -4.066 84.267 1.00 38.06 259 LYS A N 1
ATOM 2108 C CA . LYS A 1 259 ? -35.836 -3.642 83.554 1.00 38.06 259 LYS A CA 1
ATOM 2109 C C . LYS A 1 259 ? -35.012 -4.839 83.010 1.00 38.06 259 LYS A C 1
ATOM 2111 O O . LYS A 1 259 ? -34.827 -5.783 83.774 1.00 38.06 259 LYS A O 1
ATOM 2116 N N . ARG A 1 260 ? -34.338 -4.679 81.846 1.00 33.78 260 ARG A N 1
ATOM 2117 C CA . ARG A 1 260 ? -32.889 -4.964 81.536 1.00 33.78 260 ARG A CA 1
ATOM 2118 C C . ARG A 1 260 ? -32.561 -5.641 80.171 1.00 33.78 260 ARG A C 1
ATOM 2120 O O . ARG A 1 260 ? -32.999 -6.748 79.909 1.00 33.78 260 ARG A O 1
ATOM 2127 N N . ARG A 1 261 ? -31.549 -5.053 79.493 1.00 36.00 261 ARG A N 1
ATOM 2128 C CA . ARG A 1 261 ? -30.420 -5.667 78.722 1.00 36.00 261 ARG A CA 1
ATOM 2129 C C . ARG A 1 261 ? -30.608 -6.266 77.297 1.00 36.00 261 ARG A C 1
ATOM 2131 O O . ARG A 1 261 ? -30.792 -7.462 77.142 1.00 36.00 261 ARG A O 1
ATOM 2138 N N . THR A 1 262 ? -30.316 -5.433 76.282 1.00 42.12 262 THR A N 1
ATOM 2139 C CA . THR A 1 262 ? -29.188 -5.533 75.293 1.00 42.12 262 THR A CA 1
ATOM 2140 C C . THR A 1 262 ? -28.723 -6.885 74.698 1.00 42.12 262 THR A C 1
ATOM 2142 O O . THR A 1 262 ? -28.325 -7.746 75.478 1.00 42.12 262 THR A O 1
ATOM 2145 N N . TRP A 1 263 ? -28.474 -6.949 73.365 1.00 33.44 263 TRP A N 1
ATOM 2146 C CA . TRP A 1 263 ? -27.240 -7.522 72.739 1.00 33.44 263 TRP A CA 1
ATOM 2147 C C . TRP A 1 263 ? -27.035 -7.153 71.230 1.00 33.44 263 TRP A C 1
ATOM 2149 O O . TRP A 1 263 ? -27.778 -6.328 70.710 1.00 33.44 263 TRP A O 1
ATOM 2159 N N . LYS A 1 264 ? -25.967 -7.676 70.577 1.00 34.56 264 LYS A N 1
ATOM 2160 C CA . LYS A 1 264 ? -25.429 -7.370 69.201 1.00 34.56 264 LYS A CA 1
ATOM 2161 C C . LYS A 1 264 ? -26.149 -8.176 68.073 1.00 34.56 264 LYS A C 1
ATOM 2163 O O . LYS A 1 264 ? -27.029 -8.951 68.423 1.00 34.56 264 LYS A O 1
ATOM 2168 N N . LYS A 1 265 ? -25.880 -8.142 66.743 1.00 33.69 265 LYS A N 1
ATOM 2169 C CA . LYS A 1 265 ? -24.760 -7.759 65.802 1.00 33.69 265 LYS A CA 1
ATOM 2170 C C . LYS A 1 265 ? -25.427 -7.359 64.417 1.00 33.69 265 LYS A C 1
ATOM 2172 O O . LYS A 1 265 ? -26.606 -7.045 64.482 1.00 33.69 265 LYS A O 1
ATOM 2177 N N . ASP A 1 266 ? -24.923 -7.296 63.161 1.00 31.36 266 ASP A N 1
ATOM 2178 C CA . ASP A 1 266 ? -23.690 -7.656 62.407 1.00 31.36 266 ASP A CA 1
ATOM 2179 C C . ASP A 1 266 ? -23.640 -7.024 60.964 1.00 31.36 266 ASP A C 1
ATOM 2181 O O . ASP A 1 266 ? -24.612 -6.391 60.564 1.00 31.36 266 ASP A O 1
ATOM 2185 N N . ARG A 1 267 ? -22.591 -7.332 60.154 1.00 29.94 267 ARG A N 1
ATOM 2186 C CA . ARG A 1 267 ? -22.393 -7.109 58.676 1.00 29.94 267 ARG A CA 1
ATOM 2187 C C . ARG A 1 267 ? -22.053 -5.667 58.202 1.00 29.94 267 ARG A C 1
ATOM 2189 O O . ARG A 1 267 ? -22.286 -4.722 58.936 1.00 29.94 267 ARG A O 1
ATOM 2196 N N . LEU A 1 268 ? -21.450 -5.414 57.017 1.00 33.25 268 LEU A N 1
ATOM 2197 C CA . LEU A 1 268 ? -21.087 -6.243 55.830 1.00 33.25 268 LEU A CA 1
ATOM 2198 C C . LEU A 1 268 ? -19.787 -5.719 55.135 1.00 33.25 268 LEU A C 1
ATOM 2200 O O . LEU A 1 268 ? -19.383 -4.586 55.374 1.00 33.25 268 LEU A O 1
ATOM 2204 N N . GLN A 1 269 ? -19.146 -6.510 54.257 1.00 42.47 269 GLN A N 1
ATOM 2205 C CA . GLN A 1 269 ? -17.946 -6.137 53.470 1.00 42.47 269 GLN A CA 1
ATOM 2206 C C . GLN A 1 269 ? -18.253 -5.736 52.009 1.00 42.47 269 GLN A C 1
ATOM 2208 O O . GLN A 1 269 ? -19.158 -6.286 51.385 1.00 42.47 269 GLN A O 1
ATOM 2213 N N . ILE A 1 270 ? -17.412 -4.860 51.442 1.00 35.34 270 ILE A N 1
ATOM 2214 C CA . ILE A 1 270 ? -17.296 -4.492 50.012 1.00 35.34 270 ILE A CA 1
ATOM 2215 C C . ILE A 1 270 ? -15.786 -4.297 49.732 1.00 35.34 270 ILE A C 1
ATOM 2217 O O . ILE A 1 270 ? -15.079 -3.818 50.611 1.00 35.34 270 ILE A O 1
ATOM 2221 N N . GLY A 1 271 ? -15.187 -4.628 48.583 1.00 36.28 271 GLY A N 1
ATOM 2222 C CA . GLY A 1 271 ? -15.697 -5.291 47.375 1.00 36.28 271 GLY A CA 1
ATOM 2223 C C . GLY A 1 271 ? -14.694 -5.127 46.220 1.00 36.28 271 GLY A C 1
ATOM 2224 O O . GLY A 1 271 ? -14.680 -4.103 45.546 1.00 36.28 271 GLY A O 1
ATOM 2225 N N . GLY A 1 272 ? -13.803 -6.104 46.018 1.00 44.44 272 GLY A N 1
ATOM 2226 C CA . GLY A 1 272 ? -12.619 -5.943 45.162 1.00 44.44 272 GLY A CA 1
ATOM 2227 C C . GLY A 1 272 ? -12.819 -6.276 43.678 1.00 44.44 272 GLY A C 1
ATOM 2228 O O . GLY A 1 272 ? -12.662 -7.427 43.277 1.00 44.44 272 GLY A O 1
ATOM 2229 N N . MET A 1 273 ? -13.040 -5.265 42.833 1.00 44.03 273 MET A N 1
ATOM 2230 C CA . MET A 1 273 ? -12.910 -5.370 41.371 1.00 44.03 273 MET A CA 1
ATOM 2231 C C . MET A 1 273 ? -12.326 -4.088 40.771 1.00 44.03 273 MET A C 1
ATOM 2233 O O . MET A 1 273 ? -12.900 -3.032 40.972 1.00 44.03 273 MET A O 1
ATOM 2237 N N . HIS A 1 274 ? -11.232 -4.204 40.001 1.00 47.78 274 HIS A N 1
ATOM 2238 C CA . HIS A 1 274 ? -10.940 -3.391 38.793 1.00 47.78 274 HIS A CA 1
ATOM 2239 C C . HIS A 1 274 ? -9.606 -3.772 38.107 1.00 47.78 274 HIS A C 1
ATOM 2241 O O . HIS A 1 274 ? -9.451 -3.572 36.901 1.00 47.78 274 HIS A O 1
ATOM 2247 N N . LEU A 1 275 ? -8.664 -4.393 38.833 1.00 46.16 275 LEU A N 1
ATOM 2248 C CA . LEU A 1 275 ? -7.268 -4.588 38.395 1.00 46.16 275 LEU A CA 1
ATOM 2249 C C . LEU A 1 275 ? -7.075 -5.395 37.087 1.00 46.16 275 LEU A C 1
ATOM 2251 O O . LEU A 1 275 ? -6.126 -5.148 36.344 1.00 46.16 275 LEU A O 1
ATOM 2255 N N . ARG A 1 276 ? -7.971 -6.344 36.768 1.00 46.31 276 ARG A N 1
ATOM 2256 C CA . ARG A 1 276 ? -7.783 -7.287 35.641 1.00 46.31 276 ARG A CA 1
ATOM 2257 C C . ARG A 1 276 ? -7.784 -6.629 34.250 1.00 46.31 276 ARG A C 1
ATOM 2259 O O . ARG A 1 276 ? -7.130 -7.150 33.353 1.00 46.31 276 ARG A O 1
ATOM 2266 N N . HIS A 1 277 ? -8.444 -5.482 34.066 1.00 44.50 277 HIS A N 1
ATOM 2267 C CA . HIS A 1 277 ? -8.439 -4.775 32.774 1.00 44.50 277 HIS A CA 1
ATOM 2268 C C . HIS A 1 277 ? -7.144 -3.977 32.525 1.00 44.50 277 HIS A C 1
ATOM 2270 O O . HIS A 1 277 ? -6.677 -3.911 31.389 1.00 44.50 277 HIS A O 1
ATOM 2276 N N . ALA A 1 278 ? -6.527 -3.418 33.574 1.00 48.41 278 ALA A N 1
ATOM 2277 C CA . ALA A 1 278 ? -5.292 -2.637 33.451 1.00 48.41 278 ALA A CA 1
ATOM 2278 C C . ALA A 1 278 ? -4.087 -3.507 33.040 1.00 48.41 278 ALA A C 1
ATOM 2280 O O . ALA A 1 278 ? -3.268 -3.101 32.215 1.00 48.41 278 ALA A O 1
ATOM 2281 N N . ILE A 1 279 ? -4.013 -4.733 33.571 1.00 51.56 279 ILE A N 1
ATOM 2282 C CA . ILE A 1 279 ? -2.931 -5.690 33.285 1.00 51.56 279 ILE A CA 1
ATOM 2283 C C . ILE A 1 279 ? -2.927 -6.101 31.801 1.00 51.56 279 ILE A C 1
ATOM 2285 O O . ILE A 1 279 ? -1.864 -6.176 31.183 1.00 51.56 279 ILE A O 1
ATOM 2289 N N . PHE A 1 280 ? -4.103 -6.309 31.197 1.00 52.94 280 PHE A N 1
ATOM 2290 C CA . PHE A 1 280 ? -4.203 -6.757 29.804 1.00 52.94 280 PHE A CA 1
ATOM 2291 C C . PHE A 1 280 ? -3.764 -5.674 28.803 1.00 52.94 280 PHE A C 1
ATOM 2293 O O . PHE A 1 280 ? -2.982 -5.951 27.893 1.00 52.94 280 PHE A O 1
ATOM 2300 N N . ALA A 1 281 ? -4.186 -4.420 29.009 1.00 51.88 281 ALA A N 1
ATOM 2301 C CA . ALA A 1 281 ? -3.759 -3.291 28.175 1.00 51.88 281 ALA A CA 1
ATOM 2302 C C . ALA A 1 281 ? -2.233 -3.079 28.221 1.00 51.88 281 ALA A C 1
ATOM 2304 O O . ALA A 1 281 ? -1.602 -2.821 27.193 1.00 51.88 281 ALA A O 1
ATOM 2305 N N . ARG A 1 282 ? -1.628 -3.254 29.405 1.00 50.84 282 ARG A N 1
ATOM 2306 C CA . ARG A 1 282 ? -0.176 -3.176 29.597 1.00 50.84 282 ARG A CA 1
ATOM 2307 C C . ARG A 1 282 ? 0.568 -4.284 28.843 1.00 50.84 282 ARG A C 1
ATOM 2309 O O . ARG A 1 282 ? 1.505 -3.978 28.114 1.00 50.84 282 ARG A O 1
ATOM 2316 N N . SER A 1 283 ? 0.106 -5.533 28.937 1.00 51.69 283 SER A N 1
ATOM 2317 C CA . SER A 1 283 ? 0.707 -6.678 28.234 1.00 51.69 283 SER A CA 1
ATOM 2318 C C . SER A 1 283 ? 0.724 -6.505 26.706 1.00 51.69 283 SER A C 1
ATOM 2320 O O . SER A 1 283 ? 1.749 -6.749 26.066 1.00 51.69 283 SER A O 1
ATOM 2322 N N . VAL A 1 284 ? -0.374 -6.014 26.116 1.00 55.38 284 VAL A N 1
ATOM 2323 C CA . VAL A 1 284 ? -0.452 -5.745 24.667 1.00 55.38 284 VAL A CA 1
ATOM 2324 C C . VAL A 1 284 ? 0.527 -4.638 24.257 1.00 55.38 284 VAL A C 1
ATOM 2326 O O . VAL A 1 284 ? 1.276 -4.814 23.295 1.00 55.38 284 VAL A O 1
ATOM 2329 N N . LYS A 1 285 ? 0.592 -3.532 25.016 1.00 56.31 285 LYS A N 1
ATOM 2330 C CA . LYS A 1 285 ? 1.538 -2.432 24.757 1.00 56.31 285 LYS A CA 1
ATOM 2331 C C . LYS A 1 285 ? 2.998 -2.885 24.872 1.00 56.31 285 LYS A C 1
ATOM 2333 O O . LYS A 1 285 ? 3.812 -2.539 24.021 1.00 56.31 285 LYS A O 1
ATOM 2338 N N . GLU A 1 286 ? 3.330 -3.686 25.882 1.00 60.03 286 GLU A N 1
ATOM 2339 C CA . GLU A 1 286 ? 4.687 -4.205 26.088 1.00 60.03 286 GLU A CA 1
ATOM 2340 C C . GLU A 1 286 ? 5.109 -5.190 24.984 1.00 60.03 286 GLU A C 1
ATOM 2342 O O . GLU A 1 286 ? 6.253 -5.133 24.532 1.00 60.03 286 GLU A O 1
ATOM 2347 N N . ASN A 1 287 ? 4.202 -6.034 24.473 1.00 58.72 287 ASN A N 1
ATOM 2348 C CA . ASN A 1 287 ? 4.483 -6.886 23.309 1.00 58.72 287 ASN A CA 1
ATOM 2349 C C . ASN A 1 287 ? 4.636 -6.084 22.004 1.00 58.72 287 ASN A C 1
ATOM 2351 O O . ASN A 1 287 ? 5.511 -6.412 21.200 1.00 58.72 287 ASN A O 1
ATOM 2355 N N . TRP A 1 288 ? 3.854 -5.017 21.798 1.00 55.62 288 TRP A N 1
ATOM 2356 C CA . TRP A 1 288 ? 4.032 -4.117 20.650 1.00 55.62 288 TRP A CA 1
ATOM 2357 C C . TRP A 1 288 ? 5.395 -3.413 20.692 1.00 55.62 288 TRP A C 1
ATOM 2359 O O . TRP A 1 288 ? 6.154 -3.487 19.729 1.00 55.62 288 TRP A O 1
ATOM 2369 N N . VAL A 1 289 ? 5.776 -2.828 21.834 1.00 59.94 289 VAL A N 1
ATOM 2370 C CA . VAL A 1 289 ? 7.106 -2.215 22.024 1.00 59.94 289 VAL A CA 1
ATOM 2371 C C . VAL A 1 289 ? 8.232 -3.237 21.809 1.00 59.94 289 VAL A C 1
ATOM 2373 O O . VAL A 1 289 ? 9.238 -2.925 21.179 1.00 59.94 289 VAL A O 1
ATOM 2376 N N . ARG A 1 290 ? 8.057 -4.490 22.249 1.00 62.50 290 ARG A N 1
ATOM 2377 C CA . ARG A 1 290 ? 9.046 -5.561 22.032 1.00 62.50 290 ARG A CA 1
ATOM 2378 C C . ARG A 1 290 ? 9.209 -5.930 20.549 1.00 62.50 290 ARG A C 1
ATOM 2380 O O . ARG A 1 290 ? 10.331 -6.206 20.129 1.00 62.50 290 ARG A O 1
ATOM 2387 N N . ARG A 1 291 ? 8.129 -5.882 19.753 1.00 55.78 291 ARG A N 1
ATOM 2388 C CA . ARG A 1 291 ? 8.172 -5.997 18.278 1.00 55.78 291 ARG A CA 1
ATOM 2389 C C . ARG A 1 291 ? 8.868 -4.787 17.638 1.00 55.78 291 ARG A C 1
ATOM 2391 O O . ARG A 1 291 ? 9.746 -4.969 16.802 1.00 55.78 291 ARG A O 1
ATOM 2398 N N . MET A 1 292 ? 8.540 -3.566 18.063 1.00 59.19 292 MET A N 1
ATOM 2399 C CA . MET A 1 292 ? 9.171 -2.342 17.544 1.00 59.19 292 MET A CA 1
ATOM 2400 C C . MET A 1 292 ? 10.686 -2.325 17.789 1.00 59.19 292 MET A C 1
ATOM 2402 O O . MET A 1 292 ? 11.453 -2.081 16.862 1.00 59.19 292 MET A O 1
ATOM 2406 N N . ASN A 1 293 ? 11.139 -2.681 18.994 1.00 57.94 293 ASN A N 1
ATOM 2407 C CA . ASN A 1 293 ? 12.565 -2.705 19.335 1.00 57.94 293 ASN A CA 1
ATOM 2408 C C . ASN A 1 293 ? 13.359 -3.746 18.516 1.00 57.94 293 ASN A C 1
ATOM 2410 O O . ASN A 1 293 ? 14.532 -3.520 18.199 1.00 57.94 293 ASN A O 1
ATOM 2414 N N . SER A 1 294 ? 12.748 -4.880 18.141 1.00 60.44 294 SER A N 1
ATOM 2415 C CA . SER A 1 294 ? 13.397 -5.871 17.266 1.00 60.44 294 SER A CA 1
ATOM 2416 C C . SER A 1 294 ? 13.441 -5.419 15.800 1.00 60.44 294 SER A C 1
ATOM 2418 O O . SER A 1 294 ? 14.430 -5.673 15.110 1.00 60.44 294 SER A O 1
ATOM 2420 N N . PHE A 1 295 ? 12.430 -4.677 15.338 1.00 57.84 295 PHE A N 1
ATOM 2421 C CA . PHE A 1 295 ? 12.443 -4.043 14.019 1.00 57.84 295 PHE A CA 1
ATOM 2422 C C . PHE A 1 295 ? 13.476 -2.911 13.938 1.00 57.84 295 PHE A C 1
ATOM 2424 O O . PHE A 1 295 ? 14.287 -2.890 13.013 1.00 57.84 295 PHE A O 1
ATOM 2431 N N . GLU A 1 296 ? 13.528 -2.010 14.924 1.00 55.66 296 GLU A N 1
ATOM 2432 C CA . GLU A 1 296 ? 14.479 -0.897 14.905 1.00 55.66 296 GLU A CA 1
ATOM 2433 C C . GLU A 1 296 ? 15.932 -1.377 15.039 1.00 55.66 296 GLU A C 1
ATOM 2435 O O . GLU A 1 296 ? 16.806 -0.879 14.330 1.00 55.66 296 GLU A O 1
ATOM 2440 N N . THR A 1 297 ? 16.216 -2.400 15.853 1.00 60.78 297 THR A N 1
ATOM 2441 C CA . THR A 1 297 ? 17.568 -2.988 15.884 1.00 60.78 297 THR A CA 1
ATOM 2442 C C . THR A 1 297 ? 17.956 -3.629 14.548 1.00 60.78 297 THR A C 1
ATOM 2444 O O . THR A 1 297 ? 19.106 -3.479 14.133 1.00 60.78 297 THR A O 1
ATOM 2447 N N . LEU A 1 298 ? 17.029 -4.257 13.812 1.00 56.69 298 LEU A N 1
ATOM 2448 C CA . LEU A 1 298 ? 17.278 -4.730 12.441 1.00 56.69 298 LEU A CA 1
ATOM 2449 C C . LEU A 1 298 ? 17.489 -3.573 11.448 1.00 56.69 298 LEU A C 1
ATOM 2451 O O . LEU A 1 298 ? 18.421 -3.624 10.641 1.00 56.69 298 LEU A O 1
ATOM 2455 N N . PHE A 1 299 ? 16.687 -2.511 11.536 1.00 55.50 299 PHE A N 1
ATOM 2456 C CA . PHE A 1 299 ? 16.787 -1.330 10.675 1.00 55.50 299 PHE A CA 1
ATOM 2457 C C . PHE A 1 299 ? 18.101 -0.567 10.909 1.00 55.50 299 PHE A C 1
ATOM 2459 O O . PHE A 1 299 ? 18.831 -0.260 9.962 1.00 55.50 299 PHE A O 1
ATOM 2466 N N . GLN A 1 300 ? 18.487 -0.356 12.172 1.00 60.59 300 GLN A N 1
ATOM 2467 C CA . GLN A 1 300 ? 19.790 0.197 12.538 1.00 60.59 300 GLN A CA 1
ATOM 2468 C C . GLN A 1 300 ? 20.947 -0.729 12.132 1.00 60.59 300 GLN A C 1
ATOM 2470 O O . GLN A 1 300 ? 21.990 -0.227 11.713 1.00 60.59 300 GLN A O 1
ATOM 2475 N N . ARG A 1 301 ? 20.788 -2.061 12.178 1.00 57.41 301 ARG A N 1
ATOM 2476 C CA . ARG A 1 301 ? 21.805 -3.012 11.686 1.00 57.41 301 ARG A CA 1
ATOM 2477 C C . ARG A 1 301 ? 21.982 -2.900 10.169 1.00 57.41 301 ARG A C 1
ATOM 2479 O O . ARG A 1 301 ? 23.119 -2.797 9.717 1.00 57.41 301 ARG A O 1
ATOM 2486 N N . HIS A 1 302 ? 20.900 -2.790 9.393 1.00 53.53 302 HIS A N 1
ATOM 2487 C CA . HIS A 1 302 ? 20.961 -2.473 7.957 1.00 53.53 302 HIS A CA 1
ATOM 2488 C C . HIS A 1 302 ? 21.608 -1.104 7.679 1.00 53.53 302 HIS A C 1
ATOM 2490 O O . HIS A 1 302 ? 22.445 -0.988 6.782 1.00 53.53 302 HIS A O 1
ATOM 2496 N N . ARG A 1 303 ? 21.278 -0.072 8.468 1.00 56.50 303 ARG A N 1
ATOM 2497 C CA . ARG A 1 303 ? 21.859 1.276 8.342 1.00 56.50 303 ARG A CA 1
ATOM 2498 C C . ARG A 1 303 ? 23.362 1.286 8.655 1.00 56.50 303 ARG A C 1
ATOM 2500 O O . ARG A 1 303 ? 24.129 1.853 7.881 1.00 56.50 303 ARG A O 1
ATOM 2507 N N . LYS A 1 304 ? 23.806 0.599 9.716 1.00 55.25 304 LYS A N 1
ATOM 2508 C CA . LYS A 1 304 ? 25.231 0.448 10.076 1.00 55.25 304 LYS A CA 1
ATOM 2509 C C . LYS A 1 304 ? 26.004 -0.393 9.048 1.00 55.25 304 LYS A C 1
ATOM 2511 O O . LYS A 1 304 ? 27.099 0.003 8.661 1.00 55.25 304 LYS A O 1
ATOM 2516 N N . LEU A 1 305 ? 25.414 -1.470 8.518 1.00 54.69 305 LEU A N 1
ATOM 2517 C CA . LEU A 1 305 ? 26.002 -2.279 7.434 1.00 54.69 305 LEU A CA 1
ATOM 2518 C C . LEU A 1 305 ? 26.126 -1.528 6.094 1.00 54.69 305 LEU A C 1
ATOM 2520 O O . LEU A 1 305 ? 26.952 -1.911 5.266 1.00 54.69 305 LEU A O 1
ATOM 2524 N N . ARG A 1 306 ? 25.341 -0.462 5.874 1.00 51.53 306 ARG A N 1
ATOM 2525 C CA . ARG A 1 306 ? 25.522 0.472 4.747 1.00 51.53 306 ARG A CA 1
ATOM 2526 C C . ARG A 1 306 ? 26.527 1.592 5.067 1.00 51.53 306 ARG A C 1
ATOM 2528 O O . ARG A 1 306 ? 27.290 1.967 4.183 1.00 51.53 306 ARG A O 1
ATOM 2535 N N . ALA A 1 307 ? 26.585 2.083 6.309 1.00 54.03 307 ALA A N 1
ATOM 2536 C CA . ALA A 1 307 ? 27.563 3.092 6.736 1.00 54.03 307 ALA A CA 1
ATOM 2537 C C . ALA A 1 307 ? 29.013 2.569 6.684 1.00 54.03 307 ALA A C 1
ATOM 2539 O O . ALA A 1 307 ? 29.873 3.214 6.091 1.00 54.03 307 ALA A O 1
ATOM 2540 N N . GLY A 1 308 ? 29.261 1.356 7.194 1.00 47.94 308 GLY A N 1
ATOM 2541 C CA . GLY A 1 308 ? 30.561 0.669 7.128 1.00 47.94 308 GLY A CA 1
ATOM 2542 C C . GLY A 1 308 ? 30.948 0.135 5.739 1.00 47.94 308 GLY A C 1
ATOM 2543 O O . GLY A 1 308 ? 31.794 -0.747 5.642 1.00 47.94 308 GLY A O 1
ATOM 2544 N N . ARG A 1 309 ? 30.298 0.611 4.667 1.00 47.53 309 ARG A N 1
ATOM 2545 C CA . ARG A 1 309 ? 30.607 0.283 3.263 1.00 47.53 309 ARG A CA 1
ATOM 2546 C C . ARG A 1 309 ? 30.731 1.526 2.373 1.00 47.53 309 ARG A C 1
ATOM 2548 O O . ARG A 1 309 ? 30.512 1.443 1.165 1.00 47.53 309 ARG A O 1
ATOM 2555 N N . ARG A 1 310 ? 31.123 2.671 2.939 1.00 45.03 310 ARG A N 1
ATOM 2556 C CA . ARG A 1 310 ? 31.894 3.647 2.157 1.00 45.03 310 ARG A CA 1
ATOM 2557 C C . ARG A 1 310 ? 33.303 3.071 1.970 1.00 45.03 310 ARG A C 1
ATOM 2559 O O . ARG A 1 310 ? 33.938 2.786 2.982 1.00 45.03 310 ARG A O 1
ATOM 2566 N N . PRO A 1 311 ? 33.808 2.905 0.736 1.00 44.34 311 PRO A N 1
ATOM 2567 C CA . PRO A 1 311 ? 35.248 2.900 0.532 1.00 44.34 311 PRO A CA 1
ATOM 2568 C C . PRO A 1 311 ? 35.798 4.221 1.076 1.00 44.34 311 PRO A C 1
ATOM 2570 O O . PRO A 1 311 ? 35.171 5.267 0.881 1.00 44.34 311 PRO A O 1
ATOM 2573 N N . SER A 1 312 ? 36.961 4.188 1.718 1.00 47.31 312 SER A N 1
ATOM 2574 C CA . SER A 1 312 ? 37.803 5.377 1.777 1.00 47.31 312 SER A CA 1
ATOM 2575 C C . SER A 1 312 ? 38.130 5.757 0.334 1.00 47.31 312 SER A C 1
ATOM 2577 O O . SER A 1 312 ? 38.788 4.992 -0.373 1.00 47.31 312 SER A O 1
ATOM 2579 N N . LEU A 1 313 ? 37.627 6.905 -0.121 1.00 44.88 313 LEU A N 1
ATOM 2580 C CA . LEU A 1 313 ? 38.251 7.583 -1.249 1.00 44.88 313 LEU A CA 1
ATOM 2581 C C . LEU A 1 313 ? 39.648 7.961 -0.755 1.00 44.88 313 LEU A C 1
ATOM 2583 O O . LEU A 1 313 ? 39.755 8.641 0.264 1.00 44.88 313 LEU A O 1
ATOM 2587 N N . GLY A 1 314 ? 40.676 7.407 -1.396 1.00 42.31 314 GLY A N 1
ATOM 2588 C CA . GLY A 1 314 ? 42.055 7.784 -1.112 1.00 42.31 314 GLY A CA 1
ATOM 2589 C C . GLY A 1 314 ? 42.279 9.245 -1.483 1.00 42.31 314 GLY A C 1
ATOM 2590 O O . GLY A 1 314 ? 41.597 9.771 -2.363 1.00 42.31 314 GLY A O 1
ATOM 2591 N N . GLU A 1 315 ? 43.208 9.879 -0.784 1.00 47.94 315 GLU A N 1
ATOM 2592 C CA . GLU A 1 315 ? 43.701 11.209 -1.120 1.00 47.94 315 GLU A CA 1
ATOM 2593 C C . GLU A 1 315 ? 44.733 11.065 -2.248 1.00 47.94 315 GLU A C 1
ATOM 2595 O O . GLU A 1 315 ? 45.830 10.567 -2.008 1.00 47.94 315 GLU A O 1
ATOM 2600 N N . GLU A 1 316 ? 44.346 11.461 -3.463 1.00 42.84 316 GLU A N 1
ATOM 2601 C CA . GLU A 1 316 ? 45.190 11.742 -4.641 1.00 42.84 316 GLU A CA 1
ATOM 2602 C C . GLU A 1 316 ? 44.429 12.711 -5.568 1.00 42.84 316 GLU A C 1
ATOM 2604 O O . GLU A 1 316 ? 43.230 12.447 -5.833 1.00 42.84 316 GLU A O 1
#

Sequence (316 aa):
MDSYALVTYRCSHFVIVPTDDDNKLLEDPTKILKDYSSCDNTVEDLFEKPTTQHIKLTDRYCEPECESTTLERHKRQLRAAAFGMRCFLQRSGDEYLQLGIRYHDFPLKLRSWLCDIKRVSTANSQYGIEVRSWREDPFFAPWRNAVQSLDEADKMMRKRSWSGKSSQMNTTTCHVNETRGNVGQVVRLMNEVRAGITKLGNRMPAFEKSQHDANDERAQRREQRLEEKMENLTFLLDSAELKEESRSARNSVKVTKAKRRTWKKDRLQIGGMHLRHAIFARSVKENWVRRMNSFETLFQRHRKLRAGRRPSLGEE

pLDDT: mean 74.16, std 17.03, range [29.94, 94.56]

Organism: NCBI:txid111012

Foldseek 3Di:
DWEWEWEAELALFIDIHTDDVPPVCVVDVPVVCVVVLDRPDDLVNLLVHQYPYYHYHNPDDSDPCRVVPDPVRRLVSLVVLLVSLVVVLVVLVVVVVVLLVLLLVFDPVLLVVCCVPPLLVLLCVQNNDDPDDPVPRPLVVLSVLLVVLSVVLVVLSPDPPVVVPSVSSSSSSVSSSSSSRSSSVNSVSSVSSVVSSVVSVVCVVVVVVVVVVVVVVVVVVVVVVVVVVVVVVVVVVVVVVVVVVVVVVVCVVVVVDDDDDDDDDDDDDDDDDDPPVVVVSVVSVVVVVVVVVVVVVVVVVVVVVVVVPDDPPDDD